Protein AF-A0AAJ0A8Y6-F1 (afdb_monomer)

pLDDT: mean 78.01, std 17.08, range [27.83, 98.0]

Sequence (209 aa):
MTAPHELAETSFCRIKVFITSRPDTAVHFARRPILGSYREFILHEVSKDIIDHDIGVFLDYELSNIRENWNAEHDATLDADWPGAERLQTLIQKATPLFIFAATACRFVQDSLLGSPETQLMRIIEHQSVNGGTTINDKLEETYLPVLEGLLIKRSKSEQAVILARFGEIVGTTILLERPLSAEALVLVFLSQGWFEPWVTKRSKSIYI

Radius of gyration: 24.21 Å; Cα contacts (8 Å, |Δi|>4): 114; chains: 1; bounding box: 93×44×55 Å

Structure (mmCIF, N/CA/C/O backbone):
data_AF-A0AAJ0A8Y6-F1
#
_entry.id   AF-A0AAJ0A8Y6-F1
#
loop_
_atom_site.group_PDB
_atom_site.id
_atom_site.type_symbol
_atom_site.label_atom_id
_atom_site.label_alt_id
_atom_site.label_comp_id
_atom_site.label_asym_id
_atom_site.label_entity_id
_atom_site.label_seq_id
_atom_site.pdbx_PDB_ins_code
_atom_site.Cartn_x
_atom_site.Cartn_y
_atom_site.Cartn_z
_atom_site.occupancy
_atom_site.B_iso_or_equiv
_atom_site.auth_seq_id
_atom_site.auth_comp_id
_atom_site.auth_asym_id
_atom_site.auth_atom_id
_atom_site.pdbx_PDB_model_num
ATOM 1 N N . MET A 1 1 ? -72.538 20.334 20.128 1.00 36.78 1 MET A N 1
ATOM 2 C CA . MET A 1 1 ? -72.250 19.353 19.064 1.00 36.78 1 MET A CA 1
ATOM 3 C C . MET A 1 1 ? -70.772 19.493 18.741 1.00 36.78 1 MET A C 1
ATOM 5 O O . MET A 1 1 ? -70.392 20.394 18.010 1.00 36.78 1 MET A O 1
ATOM 9 N N . THR A 1 2 ? -69.938 18.737 19.448 1.00 36.66 2 THR A N 1
ATOM 10 C CA . THR A 1 2 ? -68.472 18.855 19.464 1.00 36.66 2 THR A CA 1
ATOM 11 C C . THR A 1 2 ? -67.903 17.708 18.638 1.00 36.66 2 THR A C 1
ATOM 13 O O . THR A 1 2 ? -68.114 16.550 18.987 1.00 36.66 2 THR A O 1
ATOM 16 N N . ALA A 1 3 ? -67.235 18.020 17.529 1.00 36.50 3 ALA A N 1
ATOM 17 C CA . ALA A 1 3 ? -66.450 17.042 16.782 1.00 36.50 3 ALA A CA 1
ATOM 18 C C . ALA A 1 3 ? -65.109 16.818 17.508 1.00 36.50 3 ALA A C 1
ATOM 20 O O . ALA A 1 3 ? -64.505 17.803 17.945 1.00 36.50 3 ALA A O 1
ATOM 21 N N . PRO A 1 4 ? -64.627 15.575 17.666 1.00 45.56 4 PRO A N 1
ATOM 22 C CA . PRO A 1 4 ? -63.291 15.333 18.179 1.00 45.56 4 PRO A CA 1
ATOM 23 C C . PRO A 1 4 ? -62.269 15.539 17.056 1.00 45.56 4 PRO A C 1
ATOM 25 O O . PRO A 1 4 ? -62.391 14.968 15.975 1.00 45.56 4 PRO A O 1
ATOM 28 N N . HIS A 1 5 ? -61.259 16.365 17.319 1.00 40.75 5 HIS A N 1
ATOM 29 C CA . HIS A 1 5 ? -60.039 16.397 16.524 1.00 40.75 5 HIS A CA 1
ATOM 30 C C . HIS A 1 5 ? -59.242 15.119 16.819 1.00 40.75 5 HIS A C 1
ATOM 32 O O . HIS A 1 5 ? -58.712 14.959 17.918 1.00 40.75 5 HIS A O 1
ATOM 38 N N . GLU A 1 6 ? -59.176 14.211 15.848 1.00 44.34 6 GLU A N 1
ATOM 39 C CA . GLU A 1 6 ? -58.185 13.134 15.811 1.00 44.34 6 GLU A CA 1
ATOM 40 C C . GLU A 1 6 ? -56.787 13.762 15.740 1.00 44.34 6 GLU A C 1
ATOM 42 O O . GLU A 1 6 ? -56.430 14.438 14.772 1.00 44.34 6 GLU A O 1
ATOM 47 N N . LEU A 1 7 ? -55.999 13.573 16.798 1.00 44.03 7 LEU A N 1
ATOM 48 C CA . LEU A 1 7 ? -54.570 13.849 16.780 1.00 44.03 7 LEU A CA 1
ATOM 49 C C . LEU A 1 7 ? -53.917 12.768 15.918 1.00 44.03 7 LEU A C 1
ATOM 51 O O . LEU A 1 7 ? -53.874 11.606 16.311 1.00 44.03 7 LEU A O 1
ATOM 55 N N . ALA A 1 8 ? -53.445 13.158 14.735 1.00 49.44 8 ALA A N 1
ATOM 56 C CA . ALA A 1 8 ? -52.670 12.293 13.861 1.00 49.44 8 ALA A CA 1
ATOM 57 C C . ALA A 1 8 ? -51.459 11.734 14.626 1.00 49.44 8 ALA A C 1
ATOM 59 O O . ALA A 1 8 ? -50.608 12.494 15.096 1.00 49.44 8 ALA A O 1
ATOM 60 N N . GLU A 1 9 ? -51.395 10.409 14.754 1.00 51.12 9 GLU A N 1
ATOM 61 C CA . GLU A 1 9 ? -50.224 9.705 15.264 1.00 51.12 9 GLU A CA 1
ATOM 62 C C . GLU A 1 9 ? -49.023 10.033 14.374 1.00 51.12 9 GLU A C 1
ATOM 64 O O . GLU A 1 9 ? -48.953 9.663 13.200 1.00 51.12 9 GLU A O 1
ATOM 69 N N . THR A 1 10 ? -48.063 10.767 14.927 1.00 54.53 10 THR A N 1
ATOM 70 C CA . THR A 1 10 ? -46.804 11.044 14.252 1.00 54.53 10 THR A CA 1
ATOM 71 C C . THR A 1 10 ? -45.958 9.775 14.256 1.00 54.53 10 THR A C 1
ATOM 73 O O . THR A 1 10 ? -45.462 9.312 15.281 1.00 54.53 10 THR A O 1
ATOM 76 N N . SER A 1 11 ? -45.788 9.182 13.077 1.00 62.34 11 SER A N 1
ATOM 77 C CA . SER A 1 11 ? -44.891 8.051 12.854 1.00 62.34 11 SER A CA 1
ATOM 78 C C . SER A 1 11 ? -43.451 8.434 13.219 1.00 62.34 11 SER A C 1
ATOM 80 O O . SER A 1 11 ? -42.818 9.239 12.533 1.00 62.34 11 SER A O 1
ATOM 82 N N . PHE A 1 12 ? -42.926 7.865 14.306 1.00 65.88 12 PHE A N 1
ATOM 83 C CA . PHE A 1 12 ? -41.552 8.088 14.759 1.00 65.88 12 PHE A CA 1
ATOM 84 C C . PHE A 1 12 ? -40.534 7.517 13.754 1.00 65.88 12 PHE A C 1
ATOM 86 O O . PHE A 1 12 ? -40.526 6.318 13.465 1.00 65.88 12 PHE A O 1
ATOM 93 N N . CYS A 1 13 ? -39.638 8.368 13.247 1.00 75.88 13 CYS A N 1
ATOM 94 C CA . CYS A 1 13 ? -38.513 7.959 12.405 1.00 75.88 13 CYS A CA 1
ATOM 95 C C . CYS A 1 13 ? -37.483 7.167 13.230 1.00 75.88 13 CYS A C 1
ATOM 97 O O . CYS A 1 13 ? -36.983 7.650 14.247 1.00 75.88 13 CYS A O 1
ATOM 99 N N . ARG A 1 14 ? -37.141 5.948 12.792 1.00 78.94 14 ARG A N 1
ATOM 100 C CA . ARG A 1 14 ? -36.079 5.137 13.409 1.00 78.94 14 ARG A CA 1
ATOM 101 C C . ARG A 1 14 ? -34.722 5.526 12.824 1.00 78.94 14 ARG A C 1
ATOM 103 O O . ARG A 1 14 ? -34.331 5.022 11.775 1.00 78.94 14 ARG A O 1
ATOM 110 N N . ILE A 1 15 ? -34.001 6.399 13.520 1.00 79.56 15 ILE A N 1
ATOM 111 C CA . ILE A 1 15 ? -32.646 6.819 13.145 1.00 79.56 15 ILE A CA 1
ATOM 112 C C . ILE A 1 15 ? -31.628 5.802 13.678 1.00 79.56 15 ILE A C 1
ATOM 114 O O . ILE A 1 15 ? -31.665 5.432 14.851 1.00 79.56 15 ILE A O 1
ATOM 118 N N . LYS A 1 16 ? -30.703 5.360 12.819 1.00 82.19 16 LYS A N 1
ATOM 119 C CA . LYS A 1 16 ? -29.505 4.602 13.208 1.00 82.19 16 LYS A CA 1
ATOM 120 C C . LYS A 1 16 ? -28.288 5.502 13.029 1.00 82.19 16 LYS A C 1
ATOM 122 O O . LYS A 1 16 ? -28.144 6.119 11.980 1.00 82.19 16 LYS A O 1
ATOM 127 N N . VAL A 1 17 ? -27.423 5.563 14.037 1.00 79.75 17 VAL A N 1
ATOM 128 C CA . VAL A 1 17 ? -26.205 6.384 14.022 1.00 79.75 17 VAL A CA 1
ATOM 129 C C . VAL A 1 17 ? -24.994 5.459 14.088 1.00 79.75 17 VAL A C 1
ATOM 131 O O . VAL A 1 17 ? -24.938 4.587 14.953 1.00 79.75 17 VAL A O 1
ATOM 134 N N . PHE A 1 18 ? -24.040 5.643 13.174 1.00 83.62 18 PHE A N 1
ATOM 135 C CA . PHE A 1 18 ? -22.744 4.964 13.193 1.00 83.62 18 PHE A CA 1
ATOM 136 C C . PHE A 1 18 ? -21.666 5.967 13.602 1.00 83.62 18 PHE A C 1
ATOM 138 O O . PHE A 1 18 ? -21.569 7.044 13.016 1.00 83.62 18 PHE A O 1
ATOM 145 N N . ILE A 1 19 ? -20.891 5.631 14.632 1.00 78.62 19 ILE A N 1
ATOM 146 C CA . ILE A 1 19 ? -19.857 6.502 15.196 1.00 78.62 19 ILE A CA 1
ATOM 147 C C . ILE A 1 19 ? -18.543 5.727 15.195 1.00 78.62 19 ILE A C 1
ATOM 149 O O . ILE A 1 19 ? -18.452 4.663 15.800 1.00 78.62 19 ILE A O 1
ATOM 153 N N . THR A 1 20 ? -17.519 6.281 14.553 1.00 81.56 20 THR A N 1
ATOM 154 C CA . THR A 1 20 ? -16.153 5.744 14.565 1.00 81.56 20 THR A CA 1
ATOM 155 C C . THR A 1 20 ? -15.246 6.667 15.360 1.00 81.56 20 THR A C 1
ATOM 157 O O . THR A 1 20 ? -15.307 7.885 15.196 1.00 81.56 20 THR A O 1
ATOM 160 N N . SER A 1 21 ? -14.372 6.113 16.193 1.00 75.88 21 SER A N 1
ATOM 161 C CA . SER A 1 21 ? -13.365 6.894 16.919 1.00 75.88 21 SER A CA 1
ATOM 162 C C . SER A 1 21 ? -12.125 6.050 17.204 1.00 75.88 21 SER A C 1
ATOM 164 O O . SER A 1 21 ? -12.181 4.821 17.145 1.00 75.88 21 SER A O 1
ATOM 166 N N . ARG A 1 22 ? -10.991 6.705 17.483 1.00 75.50 22 ARG A N 1
ATOM 167 C CA . ARG A 1 22 ? -9.792 6.007 17.966 1.00 75.50 22 ARG A CA 1
ATOM 168 C C . ARG A 1 22 ? -10.017 5.540 19.408 1.00 75.50 22 ARG A C 1
ATOM 170 O O . ARG A 1 22 ? -10.700 6.256 20.146 1.00 75.50 22 ARG A O 1
ATOM 177 N N . PRO A 1 23 ? -9.446 4.395 19.822 1.00 65.31 23 PRO A N 1
ATOM 178 C CA . PRO A 1 23 ? -9.676 3.831 21.153 1.00 65.31 23 PRO A CA 1
ATOM 179 C C . PRO A 1 23 ? -9.421 4.843 22.279 1.00 65.31 23 PRO A C 1
ATOM 181 O O . PRO A 1 23 ? -10.233 4.949 23.194 1.00 65.31 23 PRO A O 1
ATOM 184 N N . ASP A 1 24 ? -8.402 5.695 22.137 1.00 63.38 24 ASP A N 1
ATOM 185 C CA . ASP A 1 24 ? -8.052 6.730 23.123 1.00 63.38 24 ASP A CA 1
ATOM 186 C C . ASP A 1 24 ? -9.153 7.788 23.337 1.00 63.38 24 ASP A C 1
ATOM 188 O O . ASP A 1 24 ? -9.210 8.450 24.368 1.00 63.38 24 ASP A O 1
ATOM 192 N N . THR A 1 25 ? -10.045 7.969 22.359 1.00 57.88 25 THR A N 1
ATOM 193 C CA . THR A 1 25 ? -11.137 8.960 22.383 1.00 57.88 25 THR A CA 1
ATOM 194 C C . THR A 1 25 ? -12.506 8.307 22.613 1.00 57.88 25 THR A C 1
ATOM 196 O O . THR A 1 25 ? -13.386 8.902 23.238 1.00 57.88 25 THR A O 1
ATOM 199 N N . ALA A 1 26 ? -12.676 7.067 22.142 1.00 54.50 26 ALA A N 1
ATOM 200 C CA . ALA A 1 26 ? -13.915 6.288 22.178 1.00 54.50 26 ALA A CA 1
ATOM 201 C C . ALA A 1 26 ? -14.372 5.936 23.600 1.00 54.50 2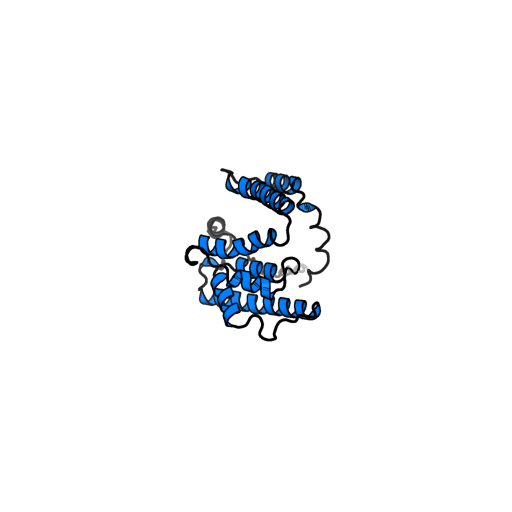6 ALA A C 1
ATOM 203 O O . ALA A 1 26 ? -15.563 6.019 23.921 1.00 54.50 26 ALA A O 1
ATOM 204 N N . VAL A 1 27 ? -13.413 5.595 24.472 1.00 53.25 27 VAL A N 1
ATOM 205 C CA . VAL A 1 27 ? -13.665 5.109 25.841 1.00 53.25 27 VAL A CA 1
ATOM 206 C C . VAL A 1 27 ? -14.447 6.130 26.681 1.00 53.25 27 VAL A C 1
ATOM 208 O O . VAL A 1 27 ? -15.189 5.756 27.593 1.00 53.25 27 VAL A O 1
ATOM 211 N N . HIS A 1 28 ? -14.360 7.421 26.346 1.00 53.62 28 HIS A N 1
ATOM 212 C CA . HIS A 1 28 ? -15.088 8.480 27.045 1.00 53.62 28 HIS A CA 1
ATOM 213 C C . HIS A 1 28 ? -16.530 8.686 26.556 1.00 53.62 28 HIS A C 1
ATOM 215 O O . HIS A 1 28 ? -17.362 9.178 27.324 1.00 53.62 28 HIS A O 1
ATOM 221 N N . PHE A 1 29 ? -16.850 8.321 25.310 1.00 54.56 29 PHE A N 1
ATOM 222 C CA . PHE A 1 29 ? -18.178 8.552 24.730 1.00 54.56 29 PHE A CA 1
ATOM 223 C C . PHE A 1 29 ? -19.128 7.373 24.980 1.00 54.56 29 PHE A C 1
ATOM 225 O O . PHE A 1 29 ? -20.280 7.583 25.359 1.00 54.56 29 PHE A O 1
ATOM 232 N N . ALA A 1 30 ? -18.625 6.138 24.863 1.00 55.41 30 ALA A N 1
ATOM 233 C CA . ALA A 1 30 ? -19.419 4.913 25.014 1.00 55.41 30 ALA A CA 1
ATOM 234 C C . ALA A 1 30 ? -19.911 4.657 26.454 1.00 55.41 30 ALA A C 1
ATOM 236 O O . ALA A 1 30 ? -20.908 3.973 26.659 1.00 55.41 30 ALA A O 1
ATOM 237 N N . ARG A 1 31 ? -19.266 5.247 27.473 1.00 54.41 31 ARG A N 1
ATOM 238 C CA . ARG A 1 31 ? -19.646 5.069 28.891 1.00 54.41 31 ARG A CA 1
ATOM 239 C C . ARG A 1 31 ? -20.762 5.999 29.370 1.00 54.41 31 ARG A C 1
ATOM 241 O O . ARG A 1 31 ? -21.116 5.954 30.548 1.00 54.41 31 ARG A O 1
ATOM 248 N N . ARG A 1 32 ? -21.316 6.864 28.511 1.00 57.72 32 ARG A N 1
ATOM 249 C CA . ARG A 1 32 ? -22.431 7.730 28.916 1.00 57.72 32 ARG A CA 1
ATOM 250 C C 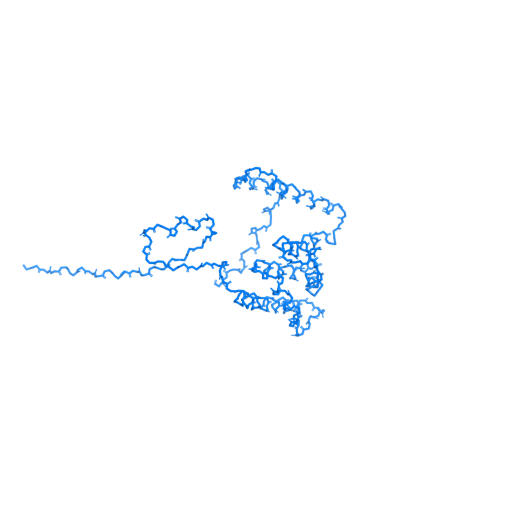. ARG A 1 32 ? -23.757 6.970 28.784 1.00 57.72 32 ARG A C 1
ATOM 252 O O . ARG A 1 32 ? -24.114 6.602 27.668 1.00 57.72 32 ARG A O 1
ATOM 259 N N . PRO A 1 33 ? -24.562 6.839 29.855 1.00 55.84 33 PRO A N 1
ATOM 260 C CA . PRO A 1 33 ? -25.879 6.182 29.815 1.00 55.84 33 PRO A CA 1
ATOM 261 C C . PRO A 1 33 ? -26.934 6.910 28.950 1.00 55.84 33 PRO A C 1
ATOM 263 O O . PRO A 1 33 ? -28.100 6.535 28.944 1.00 55.84 33 PRO A O 1
ATOM 266 N N . ILE A 1 34 ? -26.541 7.957 28.217 1.00 57.75 34 ILE A N 1
ATOM 267 C CA . ILE A 1 34 ? -27.418 8.855 27.457 1.00 57.75 34 ILE A CA 1
ATOM 268 C C . ILE A 1 34 ? -27.804 8.259 26.088 1.00 57.75 34 ILE A C 1
ATOM 270 O O . ILE A 1 34 ? -28.826 8.639 25.528 1.00 57.75 34 ILE A O 1
ATOM 274 N N . LEU A 1 35 ? -27.029 7.312 25.543 1.00 57.75 35 LEU A N 1
ATOM 275 C CA . LEU A 1 35 ? -27.210 6.811 24.168 1.00 57.75 35 LEU A C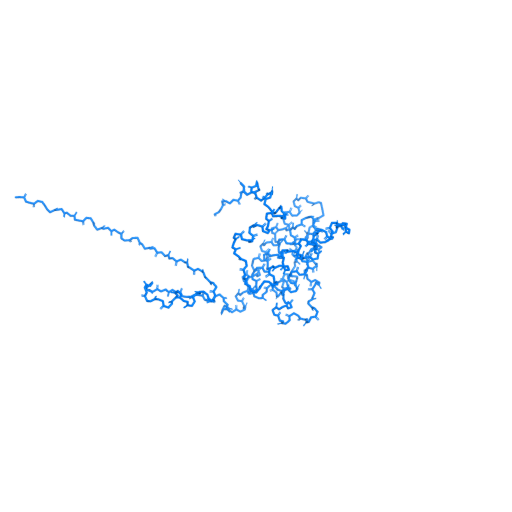A 1
ATOM 276 C C . LEU A 1 35 ? -28.141 5.591 24.024 1.00 57.75 35 LEU A C 1
ATOM 278 O O . LEU A 1 35 ? -28.347 5.113 22.911 1.00 57.75 35 LEU A O 1
ATOM 282 N N . GLY A 1 36 ? -28.743 5.094 25.108 1.00 67.56 36 GLY A N 1
ATOM 283 C CA . GLY A 1 36 ? -29.582 3.892 25.049 1.00 67.56 36 GLY A CA 1
ATOM 284 C C . GLY A 1 36 ? -28.789 2.644 24.629 1.00 67.56 36 GLY A C 1
ATOM 285 O O . GLY A 1 36 ? -27.618 2.498 24.978 1.00 67.56 36 GLY A O 1
ATOM 286 N N . SER A 1 37 ? -29.425 1.718 23.901 1.00 70.62 37 SER A N 1
ATOM 287 C CA . SER A 1 37 ? -28.771 0.497 23.408 1.00 70.62 37 SER A CA 1
ATOM 288 C C . SER A 1 37 ? -27.821 0.808 22.248 1.00 70.62 37 SER A C 1
ATOM 290 O O . SER A 1 37 ? -28.280 1.154 21.157 1.00 70.62 37 SER A O 1
ATOM 292 N N . TYR A 1 38 ? -26.518 0.623 22.450 1.00 75.38 38 TYR A N 1
ATOM 293 C CA . TYR A 1 38 ? -25.510 0.707 21.393 1.00 75.38 38 TYR A CA 1
ATOM 294 C C . TYR A 1 38 ? -24.881 -0.666 21.134 1.00 75.38 38 TYR A C 1
ATOM 296 O O . TYR A 1 38 ? -24.863 -1.533 22.007 1.00 75.38 38 TYR A O 1
ATOM 304 N N . ARG A 1 39 ? -24.396 -0.879 19.907 1.00 77.19 39 ARG A N 1
ATOM 305 C CA . ARG A 1 39 ? -23.546 -2.024 19.564 1.00 77.19 39 ARG A CA 1
ATOM 306 C C . ARG A 1 39 ? -22.130 -1.509 19.390 1.00 77.19 39 ARG A C 1
ATOM 308 O O . ARG A 1 39 ? -21.914 -0.596 18.598 1.00 77.19 39 ARG A O 1
ATOM 315 N N . GLU A 1 40 ? -21.203 -2.082 20.138 1.00 78.06 40 GLU A N 1
ATOM 316 C CA . GLU A 1 40 ? -19.782 -1.790 20.009 1.00 78.06 40 GLU A CA 1
ATOM 317 C C . GLU A 1 40 ? -19.135 -2.773 19.035 1.00 78.06 40 GLU A C 1
ATOM 319 O O . GLU A 1 40 ? -19.490 -3.952 19.000 1.00 78.06 40 GLU A O 1
ATOM 324 N N . PHE A 1 41 ? -18.202 -2.272 18.232 1.00 80.81 41 PHE A N 1
ATOM 325 C CA . PHE A 1 41 ? -17.362 -3.084 17.366 1.00 80.81 41 PHE A CA 1
ATOM 326 C C . PHE A 1 41 ? -15.938 -2.541 17.444 1.00 80.81 41 PHE A C 1
ATOM 328 O O . PHE A 1 41 ? -15.670 -1.412 17.023 1.00 80.81 41 PHE A O 1
ATOM 335 N N . ILE A 1 42 ? -15.037 -3.329 18.023 1.00 78.50 42 ILE A N 1
ATOM 336 C CA . ILE A 1 42 ? -13.658 -2.925 18.276 1.00 78.50 42 ILE A CA 1
ATOM 337 C C . ILE A 1 42 ? -12.794 -3.422 17.117 1.00 78.50 42 ILE A C 1
ATOM 339 O O . ILE A 1 42 ? -12.474 -4.604 17.028 1.00 78.50 42 ILE A O 1
ATOM 343 N N . LEU A 1 43 ? -12.404 -2.511 16.216 1.00 76.62 43 LEU A N 1
ATOM 344 C CA . LEU A 1 43 ? -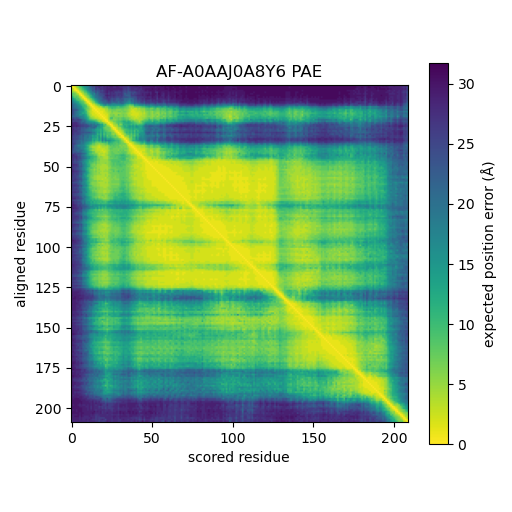11.671 -2.874 14.993 1.00 76.62 43 LEU A CA 1
ATOM 345 C C . LEU A 1 43 ? -10.353 -3.623 15.255 1.00 76.62 43 LEU A C 1
ATOM 347 O O . LEU A 1 43 ? -9.959 -4.447 14.441 1.00 76.62 43 LEU A O 1
ATOM 351 N N . HIS A 1 44 ? -9.663 -3.337 16.363 1.00 72.06 44 HIS A N 1
ATOM 352 C CA . HIS A 1 44 ? -8.371 -3.961 16.675 1.00 72.06 44 HIS A CA 1
ATOM 353 C C . HIS A 1 44 ? -8.489 -5.328 17.371 1.00 72.06 44 HIS A C 1
ATOM 355 O O . HIS A 1 44 ? -7.469 -5.965 17.612 1.00 72.06 44 HIS A O 1
ATOM 361 N N . GLU A 1 45 ? -9.706 -5.781 17.684 1.00 80.00 45 GLU A N 1
ATOM 362 C CA . GLU A 1 45 ? -9.976 -7.112 18.252 1.00 80.00 45 GLU A CA 1
ATOM 363 C C . GLU A 1 45 ? -10.471 -8.113 17.196 1.00 80.00 45 GLU A C 1
ATOM 365 O O . GLU A 1 45 ? -10.738 -9.275 17.503 1.00 80.00 45 GLU A O 1
ATOM 370 N N . VAL A 1 46 ? -10.595 -7.679 15.939 1.00 85.44 46 VAL A N 1
ATOM 371 C CA . VAL A 1 46 ? -10.973 -8.552 14.826 1.00 85.44 46 VAL A CA 1
ATOM 372 C C . VAL A 1 46 ? -9.888 -9.611 14.617 1.00 85.44 46 VAL A C 1
ATOM 374 O O . VAL A 1 46 ? -8.693 -9.313 14.637 1.00 85.44 46 VAL A O 1
ATOM 377 N N . SER A 1 47 ? -10.301 -10.865 14.416 1.00 90.31 47 SER A N 1
ATOM 378 C CA . SER A 1 47 ? -9.369 -11.971 14.193 1.00 90.31 47 SER A CA 1
ATOM 379 C C . SER A 1 47 ? -8.525 -11.737 12.945 1.00 90.31 47 SER A C 1
ATOM 381 O O . SER A 1 47 ? -9.057 -11.317 11.914 1.00 90.31 47 SER A O 1
ATOM 383 N N . LYS A 1 48 ? -7.244 -12.114 13.011 1.00 89.94 48 LYS A N 1
ATOM 384 C CA . LYS A 1 48 ? -6.307 -12.020 11.887 1.00 89.94 48 LYS A CA 1
ATOM 385 C C . LYS A 1 48 ? -6.877 -12.614 10.595 1.00 89.94 48 LYS A C 1
ATOM 387 O O . LYS A 1 48 ? -6.758 -11.976 9.565 1.00 89.94 48 LYS A O 1
ATOM 392 N N . ASP A 1 49 ? -7.555 -13.760 10.652 1.00 92.81 49 ASP A N 1
ATOM 393 C CA . ASP A 1 49 ? -8.090 -14.432 9.456 1.00 92.81 49 ASP A CA 1
ATOM 394 C C . ASP A 1 49 ? -9.119 -13.586 8.688 1.00 92.81 49 ASP A C 1
ATOM 396 O O . ASP A 1 49 ? -9.141 -13.597 7.460 1.00 92.81 49 ASP A O 1
ATOM 400 N N . ILE A 1 50 ? -9.943 -12.815 9.406 1.00 92.62 50 ILE A N 1
ATOM 401 C CA . ILE A 1 50 ? -10.900 -11.880 8.796 1.00 92.62 50 ILE A CA 1
ATOM 402 C C . ILE A 1 50 ? -10.143 -10.713 8.157 1.00 92.62 50 ILE A C 1
ATOM 404 O O . ILE A 1 50 ? -10.443 -10.331 7.033 1.00 92.62 50 ILE A O 1
ATOM 408 N N . ILE A 1 51 ? -9.130 -10.179 8.846 1.00 91.56 51 ILE A N 1
ATOM 409 C CA . ILE A 1 51 ? -8.316 -9.071 8.331 1.00 91.56 51 ILE A CA 1
ATOM 410 C C . ILE A 1 51 ? -7.550 -9.499 7.071 1.00 91.56 51 ILE A C 1
ATOM 412 O O . ILE A 1 51 ? -7.581 -8.781 6.075 1.00 91.56 51 ILE A O 1
ATOM 416 N N . ASP A 1 52 ? -6.899 -10.665 7.099 1.00 93.81 52 ASP A N 1
ATOM 417 C CA . ASP A 1 52 ? -6.196 -11.254 5.955 1.00 93.81 52 ASP A CA 1
ATOM 418 C C . ASP A 1 52 ? -7.155 -11.423 4.764 1.00 93.81 52 ASP A C 1
ATOM 420 O O . ASP A 1 52 ? -6.803 -11.071 3.638 1.00 93.81 52 ASP A O 1
ATOM 424 N N . HIS A 1 53 ? -8.371 -11.927 5.010 1.00 95.56 53 HIS A N 1
ATOM 425 C CA . HIS A 1 53 ? -9.386 -12.100 3.972 1.00 95.56 53 HIS A CA 1
ATOM 426 C C . HIS A 1 53 ? -9.828 -10.763 3.365 1.00 95.56 53 HIS A C 1
ATOM 428 O O . HIS A 1 53 ? -9.776 -10.608 2.146 1.00 95.56 53 HIS A O 1
ATOM 434 N N . ASP A 1 54 ? -10.211 -9.790 4.194 1.00 95.31 54 ASP A N 1
ATOM 435 C CA . ASP A 1 54 ? -10.704 -8.487 3.735 1.00 95.31 54 ASP A CA 1
ATOM 436 C C . ASP A 1 54 ? -9.621 -7.713 2.966 1.00 95.31 54 ASP A C 1
ATOM 438 O O . ASP A 1 54 ? -9.892 -7.111 1.925 1.00 95.31 54 ASP A O 1
ATOM 442 N N . ILE A 1 55 ? -8.372 -7.762 3.443 1.00 95.19 55 ILE A N 1
ATOM 443 C CA . ILE A 1 55 ? -7.214 -7.207 2.734 1.00 95.19 55 ILE A CA 1
ATOM 444 C C . ILE A 1 55 ? -6.995 -7.938 1.408 1.00 95.19 55 ILE A C 1
ATOM 446 O O . ILE A 1 55 ? -6.732 -7.288 0.399 1.00 95.19 55 ILE A O 1
ATOM 450 N N . GLY A 1 56 ? -7.097 -9.268 1.395 1.00 96.94 56 GLY A N 1
ATOM 451 C CA . GLY A 1 56 ? -6.925 -10.072 0.188 1.00 96.94 56 GLY A CA 1
ATOM 452 C C . GLY A 1 56 ? -7.942 -9.727 -0.892 1.00 96.94 56 GLY A C 1
ATOM 453 O O . GLY A 1 56 ? -7.550 -9.472 -2.026 1.00 96.94 56 GLY A O 1
ATOM 454 N N . VAL A 1 57 ? -9.224 -9.627 -0.527 1.00 97.94 57 VAL A N 1
ATOM 455 C CA . VAL A 1 57 ? -10.300 -9.209 -1.441 1.00 97.94 57 VAL A CA 1
ATOM 456 C C . VAL A 1 57 ? -10.037 -7.808 -1.994 1.00 97.94 57 VAL A C 1
ATOM 458 O O . VAL A 1 57 ? -10.184 -7.575 -3.192 1.00 97.94 57 VAL A O 1
ATOM 461 N N . PHE A 1 58 ? -9.619 -6.872 -1.139 1.00 97.62 58 PHE A N 1
ATOM 462 C CA . PHE A 1 58 ? -9.298 -5.512 -1.564 1.00 97.62 58 PHE A CA 1
ATOM 463 C C . PHE A 1 58 ? -8.108 -5.457 -2.530 1.00 97.62 58 PHE A C 1
ATOM 465 O O . PHE A 1 58 ? -8.191 -4.803 -3.568 1.00 97.62 58 PHE A O 1
ATOM 472 N N . LEU A 1 59 ? -7.006 -6.137 -2.203 1.00 97.38 59 LEU A N 1
ATOM 473 C CA . LEU A 1 59 ? -5.804 -6.159 -3.036 1.00 97.38 59 LEU A CA 1
ATOM 474 C C . LEU A 1 59 ? -6.068 -6.814 -4.391 1.00 97.38 59 LEU A C 1
ATOM 476 O O . LEU A 1 59 ? -5.637 -6.277 -5.405 1.00 97.38 59 LEU A O 1
ATOM 480 N N . ASP A 1 60 ? -6.784 -7.938 -4.413 1.00 97.62 60 ASP A N 1
ATOM 481 C CA . ASP A 1 60 ? -7.137 -8.646 -5.646 1.00 97.62 60 ASP A CA 1
ATOM 482 C C . ASP A 1 60 ? -7.941 -7.748 -6.599 1.00 97.62 60 ASP A C 1
ATOM 484 O O . ASP A 1 60 ? -7.607 -7.611 -7.779 1.00 97.62 60 ASP A O 1
ATOM 488 N N . TYR A 1 61 ? -8.938 -7.043 -6.057 1.00 98.00 61 TYR A N 1
ATOM 489 C CA . TYR A 1 61 ? -9.749 -6.093 -6.811 1.00 98.00 61 TYR A CA 1
ATOM 490 C C . TYR A 1 61 ? -8.931 -4.905 -7.345 1.00 98.00 61 TYR A C 1
ATOM 492 O O . TYR A 1 61 ? -8.964 -4.606 -8.540 1.00 98.00 61 TYR A O 1
ATOM 500 N N . GLU A 1 62 ? -8.174 -4.222 -6.484 1.00 97.94 62 GLU A N 1
ATOM 501 C CA . GLU A 1 62 ? -7.407 -3.036 -6.884 1.00 97.94 62 GLU A CA 1
ATOM 502 C C . GLU A 1 62 ? -6.289 -3.375 -7.877 1.00 97.94 62 GLU A C 1
ATOM 504 O O . GLU A 1 62 ? -6.092 -2.653 -8.854 1.00 97.94 62 GLU A O 1
ATOM 509 N N . LEU A 1 63 ? -5.573 -4.485 -7.676 1.00 97.62 63 LEU A N 1
ATOM 510 C CA . LEU A 1 63 ? -4.517 -4.917 -8.594 1.00 97.62 63 LEU A CA 1
ATOM 511 C C . LEU A 1 63 ? -5.108 -5.345 -9.943 1.00 97.62 63 LEU A C 1
ATOM 513 O O . LEU A 1 63 ? -4.564 -4.976 -10.984 1.00 97.62 63 LEU A O 1
ATOM 517 N N . SER A 1 64 ? -6.268 -6.005 -9.959 1.00 97.31 64 SER A N 1
ATOM 518 C CA . SER A 1 64 ? -6.982 -6.294 -11.210 1.00 97.31 64 SER A CA 1
ATOM 519 C C . SER A 1 64 ? -7.305 -5.014 -11.989 1.00 97.31 64 SER A C 1
ATOM 521 O O . SER A 1 64 ? -6.999 -4.926 -13.180 1.00 97.31 64 SER A O 1
ATOM 523 N N . ASN A 1 65 ? -7.807 -3.979 -11.309 1.00 97.69 65 ASN A N 1
ATOM 524 C CA . ASN A 1 65 ? -8.072 -2.679 -11.932 1.00 97.69 65 ASN A CA 1
ATOM 525 C C . ASN A 1 65 ? -6.793 -2.006 -12.447 1.00 97.69 65 ASN A C 1
ATOM 527 O O . ASN A 1 65 ? -6.781 -1.446 -13.544 1.00 97.69 65 ASN A O 1
ATOM 531 N N . ILE A 1 66 ? -5.703 -2.036 -11.673 1.00 97.12 66 ILE A N 1
ATOM 532 C CA . ILE A 1 66 ? -4.412 -1.473 -12.097 1.00 97.12 66 ILE A CA 1
ATOM 533 C C . ILE A 1 66 ? -3.925 -2.163 -13.372 1.00 97.12 66 ILE A C 1
ATOM 535 O O . ILE A 1 66 ? -3.498 -1.488 -14.309 1.00 97.12 66 ILE A O 1
ATOM 539 N N . ARG A 1 67 ? -4.033 -3.492 -13.429 1.00 97.12 67 ARG A N 1
ATOM 540 C CA . ARG A 1 67 ? -3.647 -4.286 -14.593 1.00 97.12 67 ARG A CA 1
ATOM 541 C C . ARG A 1 67 ? -4.455 -3.921 -15.831 1.00 97.12 67 ARG A C 1
ATOM 543 O O . ARG A 1 67 ? -3.880 -3.704 -16.893 1.00 97.12 67 ARG A O 1
ATOM 550 N N . GLU A 1 68 ? -5.776 -3.864 -15.698 1.00 96.44 68 GLU A N 1
ATOM 551 C CA . GLU A 1 68 ? -6.676 -3.535 -16.805 1.00 96.44 68 GLU A CA 1
ATOM 552 C C . GLU A 1 68 ? -6.403 -2.136 -17.357 1.00 96.44 68 GLU A C 1
ATOM 554 O O . GLU A 1 68 ? -6.243 -1.976 -18.567 1.00 96.44 68 GLU A O 1
ATOM 559 N N . ASN A 1 69 ? -6.256 -1.144 -16.475 1.00 95.62 69 ASN A N 1
ATOM 560 C CA . ASN A 1 69 ? -5.923 0.224 -16.869 1.00 95.62 69 ASN A CA 1
ATOM 561 C C . ASN A 1 69 ? -4.556 0.299 -17.564 1.00 95.62 69 ASN A C 1
ATOM 563 O O . ASN A 1 69 ? -4.425 0.931 -18.609 1.00 95.62 69 ASN A O 1
ATOM 567 N N . TRP A 1 70 ? -3.540 -0.381 -17.022 1.00 95.06 70 TRP A N 1
ATOM 568 C CA . TRP A 1 70 ? -2.208 -0.413 -17.623 1.00 95.06 70 TRP A CA 1
ATOM 569 C C . TRP A 1 70 ? -2.229 -1.030 -19.026 1.00 95.06 70 TRP A C 1
ATOM 571 O O . TRP A 1 70 ? -1.705 -0.429 -19.963 1.00 95.06 70 TRP A O 1
ATOM 581 N N . ASN A 1 71 ? -2.881 -2.187 -19.180 1.00 95.75 71 ASN A N 1
ATOM 582 C CA . ASN A 1 71 ? -2.981 -2.911 -20.450 1.00 95.75 71 ASN A CA 1
ATOM 583 C C . ASN A 1 71 ? -3.808 -2.161 -21.506 1.00 95.75 71 ASN A C 1
ATOM 585 O O . ASN A 1 71 ? -3.618 -2.393 -22.696 1.00 95.75 71 ASN A O 1
ATOM 589 N N . ALA A 1 72 ? -4.722 -1.278 -21.093 1.00 94.25 72 ALA A N 1
ATOM 590 C CA . ALA A 1 72 ? -5.481 -0.428 -22.007 1.00 94.25 72 ALA A CA 1
ATOM 591 C C . ALA A 1 72 ? -4.656 0.750 -22.558 1.00 94.25 72 ALA A C 1
ATOM 593 O O . ALA A 1 72 ? -4.935 1.235 -23.653 1.00 94.25 72 ALA A O 1
ATOM 594 N N . GLU A 1 73 ? -3.660 1.222 -21.804 1.00 92.19 73 GLU A N 1
ATOM 595 C CA . GLU A 1 73 ? -2.886 2.428 -22.125 1.00 92.19 73 GLU A CA 1
ATOM 596 C C . GLU A 1 73 ? -1.481 2.139 -22.685 1.00 92.19 73 GLU A C 1
ATOM 598 O O . GLU A 1 73 ? -0.865 3.037 -23.262 1.00 92.19 73 GLU A O 1
ATOM 603 N N . HIS A 1 74 ? -0.961 0.916 -22.526 1.00 90.19 74 HIS A N 1
ATOM 604 C CA . HIS A 1 74 ? 0.428 0.573 -22.847 1.00 90.19 74 HIS A CA 1
ATOM 605 C C . HIS A 1 74 ? 0.545 -0.698 -23.697 1.00 90.19 74 HIS A C 1
ATOM 607 O O . HIS A 1 74 ? -0.117 -1.698 -23.435 1.00 90.19 74 HIS A O 1
ATOM 613 N N . ASP A 1 75 ? 1.487 -0.695 -24.648 1.00 86.19 75 ASP A N 1
ATOM 614 C CA . ASP A 1 75 ? 1.794 -1.863 -25.493 1.00 86.19 75 ASP A CA 1
ATOM 615 C C . ASP A 1 75 ? 2.427 -3.025 -24.703 1.00 86.19 75 ASP A C 1
ATOM 617 O O . ASP A 1 75 ? 2.294 -4.193 -25.066 1.00 86.19 75 ASP A O 1
ATOM 621 N N . ALA A 1 76 ? 3.143 -2.711 -23.618 1.00 87.50 76 ALA A N 1
ATOM 622 C CA . ALA A 1 76 ? 3.770 -3.697 -22.743 1.00 87.50 76 ALA A CA 1
ATOM 623 C C . ALA A 1 76 ? 2.770 -4.174 -21.680 1.00 87.50 76 ALA A C 1
ATOM 625 O O . ALA A 1 76 ? 2.726 -3.636 -20.572 1.00 87.50 76 ALA A O 1
ATOM 626 N N . THR A 1 77 ? 1.961 -5.171 -22.033 1.00 92.31 77 THR A N 1
ATOM 627 C CA . THR A 1 77 ? 0.890 -5.687 -21.174 1.00 92.31 77 THR A CA 1
ATOM 628 C C . THR A 1 77 ? 1.404 -6.574 -20.041 1.00 92.31 77 THR A C 1
ATOM 630 O O . THR A 1 77 ? 2.352 -7.337 -20.207 1.00 92.31 77 THR A O 1
ATOM 633 N N . LEU A 1 78 ? 0.719 -6.514 -18.905 1.00 94.94 78 LEU A N 1
ATOM 634 C CA . LEU A 1 78 ? 0.843 -7.427 -17.775 1.00 94.94 78 LEU A CA 1
ATOM 635 C C . LEU A 1 78 ? 0.045 -8.713 -18.028 1.00 94.94 78 LEU A C 1
ATOM 637 O O . LEU A 1 78 ? -1.022 -8.673 -18.652 1.00 94.94 78 LEU A O 1
ATOM 641 N N . ASP A 1 79 ? 0.544 -9.828 -17.495 1.00 95.19 79 ASP A N 1
ATOM 642 C CA . ASP A 1 79 ? -0.047 -11.156 -17.668 1.00 95.19 79 ASP A CA 1
ATOM 643 C C . ASP A 1 79 ? -1.458 -11.285 -17.079 1.00 95.19 79 ASP A C 1
ATOM 645 O O . ASP A 1 79 ? -1.848 -10.614 -16.120 1.00 95.19 79 ASP A O 1
ATOM 649 N N . ALA A 1 80 ? -2.233 -12.221 -17.629 1.00 93.56 80 ALA A N 1
ATOM 650 C CA . ALA A 1 80 ? -3.591 -12.505 -17.171 1.00 93.56 80 ALA A CA 1
ATOM 651 C C . ALA A 1 80 ? -3.655 -13.081 -15.742 1.00 93.56 80 ALA A C 1
ATOM 653 O O . ALA A 1 80 ? -4.717 -13.029 -15.122 1.00 93.56 80 ALA A O 1
ATOM 654 N N . ASP A 1 81 ? -2.550 -13.612 -15.214 1.00 94.44 81 ASP A N 1
ATOM 655 C CA . ASP A 1 81 ? -2.469 -14.052 -13.819 1.00 94.44 81 ASP A CA 1
ATOM 656 C C . ASP A 1 81 ? -1.938 -12.972 -12.872 1.00 94.44 81 ASP A C 1
ATOM 658 O O . ASP A 1 81 ? -1.974 -13.182 -11.664 1.00 94.44 81 ASP A O 1
ATOM 662 N N . TRP A 1 82 ? -1.472 -11.829 -13.393 1.00 96.50 82 TRP A N 1
ATOM 663 C CA . TRP A 1 82 ? -0.801 -10.805 -12.601 1.00 96.50 82 TRP A CA 1
ATOM 664 C C . TRP A 1 82 ? -1.707 -10.291 -11.470 1.00 96.50 82 TRP A C 1
ATOM 666 O O . TRP A 1 82 ? -2.860 -9.949 -11.747 1.00 96.50 82 TRP A O 1
ATOM 676 N N . PRO A 1 83 ? -1.210 -10.186 -10.220 1.00 95.19 83 PRO A N 1
ATOM 677 C CA . PRO A 1 83 ? 0.174 -10.401 -9.769 1.00 95.19 83 PRO A CA 1
ATOM 678 C C . PRO A 1 83 ? 0.521 -11.866 -9.438 1.00 95.19 83 PRO A C 1
ATOM 680 O O . PRO A 1 83 ? 1.648 -12.167 -9.072 1.00 95.19 83 PRO A O 1
ATOM 683 N N . GLY A 1 84 ? -0.405 -12.806 -9.523 1.00 96.19 84 GLY A N 1
ATOM 684 C CA . GLY A 1 84 ? -0.199 -14.194 -9.127 1.00 96.19 84 GLY A CA 1
ATOM 685 C C . GLY A 1 84 ? -0.374 -14.408 -7.622 1.00 96.19 84 GLY A C 1
ATOM 686 O O . GLY A 1 84 ? -0.117 -13.529 -6.793 1.00 96.19 84 GLY A O 1
ATOM 687 N N . ALA A 1 85 ? -0.820 -15.612 -7.262 1.00 95.81 85 ALA A N 1
ATOM 688 C CA . ALA A 1 85 ? -1.276 -15.931 -5.908 1.00 95.81 85 ALA A CA 1
ATOM 689 C C . ALA A 1 85 ? -0.190 -15.761 -4.830 1.00 95.81 85 ALA A C 1
ATOM 691 O O . ALA A 1 85 ? -0.477 -15.291 -3.733 1.00 95.81 85 ALA A O 1
ATOM 692 N N . GLU A 1 86 ? 1.065 -16.102 -5.132 1.00 95.19 86 GLU A N 1
ATOM 693 C CA . GLU A 1 86 ? 2.177 -15.997 -4.176 1.00 95.19 86 GLU A CA 1
ATOM 694 C C . GLU A 1 86 ? 2.518 -14.537 -3.835 1.00 95.19 86 GLU A C 1
ATOM 696 O O . GLU A 1 86 ? 2.691 -14.173 -2.666 1.00 95.19 86 GLU A O 1
ATOM 701 N N . ARG A 1 87 ? 2.563 -13.674 -4.856 1.00 94.56 87 ARG A N 1
ATOM 702 C CA . ARG A 1 87 ? 2.836 -12.241 -4.689 1.00 94.56 87 ARG A CA 1
ATOM 703 C C . ARG A 1 87 ? 1.676 -11.547 -3.981 1.00 94.56 87 ARG A C 1
ATOM 705 O O . ARG A 1 87 ? 1.915 -10.758 -3.067 1.00 94.56 87 ARG A O 1
ATOM 712 N N . LEU A 1 88 ? 0.435 -11.908 -4.317 1.00 95.69 88 LEU A N 1
ATOM 713 C CA . LEU A 1 88 ? -0.754 -11.455 -3.591 1.00 95.69 88 LEU A CA 1
ATOM 714 C C . LEU A 1 88 ? -0.692 -11.861 -2.111 1.00 95.69 88 LEU A C 1
ATOM 716 O O . LEU A 1 88 ? -0.869 -11.017 -1.236 1.00 95.69 88 LEU A O 1
ATOM 720 N N . GLN A 1 89 ? -0.356 -13.119 -1.815 1.00 94.69 89 GLN A N 1
ATOM 721 C CA . GLN A 1 89 ? -0.233 -13.593 -0.436 1.00 94.69 89 GLN A CA 1
ATOM 722 C C . GLN A 1 89 ? 0.857 -12.845 0.339 1.00 94.69 89 GLN A C 1
ATOM 724 O O . GLN A 1 89 ? 0.670 -12.504 1.508 1.00 94.69 89 GLN A O 1
ATOM 729 N N . THR A 1 90 ? 1.978 -12.540 -0.314 1.00 91.69 90 THR A N 1
ATOM 730 C CA . THR A 1 90 ? 3.057 -11.746 0.284 1.00 91.69 90 THR A CA 1
ATOM 731 C C . THR A 1 90 ? 2.579 -10.338 0.639 1.00 91.69 90 THR A C 1
ATOM 733 O O . THR A 1 90 ? 2.834 -9.862 1.748 1.00 91.69 90 THR A O 1
ATOM 736 N N . LEU A 1 91 ? 1.826 -9.689 -0.254 1.00 91.44 91 LEU A N 1
ATOM 737 C CA . LEU A 1 91 ? 1.225 -8.385 0.024 1.00 91.44 91 LEU A CA 1
ATOM 738 C C . LEU A 1 91 ? 0.230 -8.442 1.186 1.00 91.44 91 LEU A C 1
ATOM 740 O O . LEU A 1 91 ? 0.262 -7.552 2.031 1.00 91.44 91 LEU A O 1
ATOM 744 N N . ILE A 1 92 ? -0.601 -9.486 1.279 1.00 92.94 92 ILE A N 1
ATOM 745 C CA . ILE A 1 92 ? -1.538 -9.668 2.400 1.00 92.94 92 ILE A CA 1
ATOM 746 C C . ILE A 1 92 ? -0.779 -9.748 3.730 1.00 92.94 92 ILE A C 1
ATOM 748 O O . ILE A 1 92 ? -1.151 -9.082 4.699 1.00 92.94 92 ILE A O 1
ATOM 752 N N . GLN A 1 93 ? 0.314 -10.517 3.788 1.00 89.50 93 GLN A N 1
ATOM 753 C CA . GLN A 1 93 ? 1.099 -10.647 5.019 1.00 89.50 93 GLN A CA 1
ATOM 754 C C . GLN A 1 93 ? 1.813 -9.344 5.400 1.00 89.50 93 GLN A C 1
ATOM 756 O O . GLN A 1 93 ? 1.819 -8.986 6.578 1.00 89.50 93 GLN A O 1
ATOM 761 N N . LYS A 1 94 ? 2.343 -8.600 4.420 1.00 85.50 94 LYS A N 1
ATOM 762 C CA . LYS A 1 94 ? 2.936 -7.271 4.650 1.00 85.50 94 LYS A CA 1
ATOM 763 C C . LYS A 1 94 ? 1.896 -6.242 5.098 1.00 85.50 94 LYS A C 1
ATOM 765 O O . LYS A 1 94 ? 2.165 -5.427 5.977 1.00 85.50 94 LYS A O 1
ATOM 770 N N . ALA A 1 95 ? 0.693 -6.313 4.536 1.00 87.69 95 ALA A N 1
ATOM 771 C CA . ALA A 1 95 ? -0.402 -5.408 4.847 1.00 87.69 95 ALA A CA 1
ATOM 772 C C . ALA A 1 95 ? -1.008 -5.651 6.222 1.00 87.69 95 ALA A C 1
ATOM 774 O O . ALA A 1 95 ? -1.473 -4.713 6.858 1.00 87.69 95 ALA A O 1
ATOM 775 N N . THR A 1 96 ? -1.029 -6.891 6.697 1.00 87.12 96 THR A N 1
ATOM 776 C CA . THR A 1 96 ? -1.755 -7.237 7.916 1.00 87.12 96 THR A CA 1
ATOM 777 C C . THR A 1 96 ? -1.042 -6.709 9.169 1.00 87.12 96 THR A C 1
ATOM 779 O O . THR A 1 96 ? 0.140 -7.004 9.383 1.00 87.12 96 THR A O 1
ATOM 782 N N . PRO A 1 97 ? -1.734 -5.990 10.081 1.00 83.50 97 PRO A N 1
ATOM 783 C CA . PRO A 1 97 ? -3.186 -5.734 10.131 1.00 83.50 97 PRO A CA 1
ATOM 784 C C . PRO A 1 97 ? -3.622 -4.349 9.600 1.00 83.50 97 PRO A C 1
ATOM 786 O O . PRO A 1 97 ? -4.741 -3.901 9.838 1.00 83.50 97 PRO A O 1
ATOM 789 N N . LEU A 1 98 ? -2.726 -3.609 8.954 1.00 82.81 98 LEU A N 1
ATOM 790 C CA . LEU A 1 98 ? -2.904 -2.220 8.549 1.00 82.81 98 LEU A CA 1
ATOM 791 C C . LEU A 1 98 ? -3.516 -2.116 7.145 1.00 82.81 98 LEU A C 1
ATOM 793 O O . LEU A 1 98 ? -2.804 -2.008 6.155 1.00 82.81 98 LEU A O 1
ATOM 797 N N . PHE A 1 99 ? -4.842 -2.009 7.047 1.00 86.19 99 PHE A N 1
ATOM 798 C CA . PHE A 1 99 ? -5.530 -1.800 5.758 1.00 86.19 99 PHE A CA 1
ATOM 799 C C . PHE A 1 99 ? -5.007 -0.578 4.971 1.00 86.19 99 PHE A C 1
ATOM 801 O O . PHE A 1 99 ? -4.993 -0.558 3.741 1.00 86.19 99 PHE A O 1
ATOM 808 N N . ILE A 1 100 ? -4.508 0.439 5.684 1.00 84.62 100 ILE A N 1
ATOM 809 C CA . ILE A 1 100 ? -3.871 1.613 5.075 1.00 84.62 100 ILE A CA 1
ATOM 810 C C . ILE A 1 100 ? -2.622 1.255 4.254 1.00 84.62 100 ILE A C 1
ATOM 812 O O . ILE A 1 100 ? -2.344 1.927 3.260 1.00 84.62 100 ILE A O 1
ATOM 816 N N . PHE A 1 101 ? -1.899 0.188 4.615 1.00 85.56 101 PHE A N 1
ATOM 817 C CA . PHE A 1 101 ? -0.788 -0.327 3.816 1.00 85.56 101 PHE A CA 1
ATOM 818 C C . PHE A 1 101 ? -1.281 -0.791 2.455 1.00 85.56 101 PHE A C 1
ATOM 820 O O . PHE A 1 101 ? -0.738 -0.354 1.448 1.00 85.56 101 PHE A O 1
ATOM 827 N N . ALA A 1 102 ? -2.322 -1.628 2.418 1.00 91.06 102 ALA A N 1
ATOM 828 C CA . ALA A 1 102 ? -2.833 -2.192 1.172 1.00 91.06 102 ALA A CA 1
ATOM 829 C C . ALA A 1 102 ? -3.214 -1.077 0.188 1.00 91.06 102 ALA A C 1
ATOM 831 O O . ALA A 1 102 ? -2.773 -1.070 -0.958 1.00 91.06 102 ALA A O 1
ATOM 832 N N . ALA A 1 103 ? -3.939 -0.063 0.671 1.00 92.06 103 ALA A N 1
ATOM 833 C CA . ALA A 1 103 ? -4.301 1.095 -0.141 1.00 92.06 103 ALA A CA 1
ATOM 834 C C . ALA A 1 103 ? -3.076 1.907 -0.605 1.00 92.06 103 ALA A C 1
ATOM 836 O O . ALA A 1 103 ? -3.037 2.389 -1.737 1.00 92.06 103 ALA A O 1
ATOM 837 N N . THR A 1 104 ? -2.066 2.067 0.253 1.00 89.50 104 THR A N 1
ATOM 838 C CA . THR A 1 104 ? -0.832 2.793 -0.089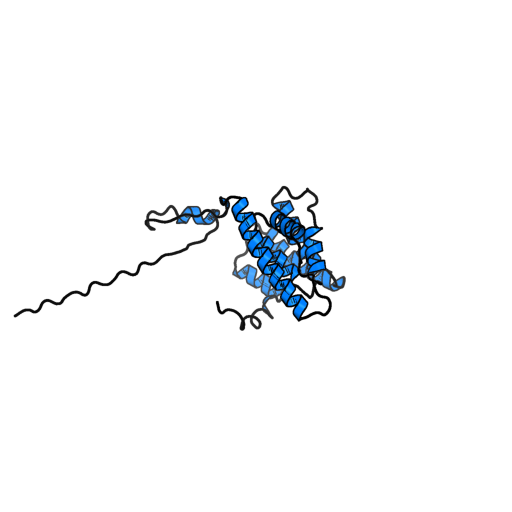 1.00 89.50 104 THR A CA 1
ATOM 839 C C . THR A 1 104 ? -0.007 2.036 -1.131 1.00 89.50 104 THR A C 1
ATOM 841 O O . THR A 1 104 ? 0.469 2.651 -2.084 1.00 89.50 104 THR A O 1
ATOM 844 N N . ALA A 1 105 ? 0.101 0.713 -0.999 1.00 89.88 105 ALA A N 1
ATOM 845 C CA . ALA A 1 105 ? 0.761 -0.166 -1.955 1.00 89.88 105 ALA A CA 1
ATOM 846 C C . ALA A 1 105 ? 0.102 -0.076 -3.338 1.00 89.88 105 ALA A C 1
ATOM 848 O O . ALA A 1 105 ? 0.798 0.184 -4.314 1.00 89.88 105 ALA A O 1
ATOM 849 N N . CYS A 1 106 ? -1.230 -0.181 -3.426 1.00 93.88 106 CYS A N 1
ATOM 850 C CA . CYS A 1 106 ? -1.946 -0.043 -4.700 1.00 93.88 106 CYS A CA 1
ATOM 851 C C . CYS A 1 106 ? -1.693 1.322 -5.355 1.00 93.88 106 CYS A C 1
ATOM 853 O O . CYS A 1 106 ? -1.384 1.393 -6.542 1.00 93.88 106 CYS A O 1
ATOM 855 N N . ARG A 1 107 ? -1.740 2.412 -4.574 1.00 91.94 107 ARG A N 1
ATOM 856 C CA . ARG A 1 107 ? -1.451 3.765 -5.081 1.00 91.94 107 ARG A CA 1
ATOM 857 C C . ARG A 1 107 ? -0.028 3.906 -5.607 1.00 91.94 107 ARG A C 1
ATOM 859 O O . ARG A 1 107 ? 0.162 4.582 -6.609 1.00 91.94 107 ARG A O 1
ATOM 866 N N . PHE A 1 108 ? 0.947 3.308 -4.923 1.00 88.81 108 PHE A N 1
ATOM 867 C CA . PHE A 1 108 ? 2.329 3.285 -5.388 1.00 88.81 108 PHE A CA 1
ATOM 868 C C . PHE A 1 108 ? 2.427 2.506 -6.698 1.00 88.81 108 PHE A C 1
ATOM 870 O O . PHE A 1 108 ? 2.840 3.065 -7.699 1.00 88.81 108 PHE A O 1
ATOM 877 N N . VAL A 1 109 ? 1.932 1.267 -6.732 1.00 92.94 109 VAL A N 1
ATOM 878 C CA . VAL A 1 109 ? 1.963 0.397 -7.920 1.00 92.94 109 VAL A CA 1
ATOM 879 C C . VAL A 1 109 ? 1.288 1.035 -9.141 1.00 92.94 109 VAL A C 1
ATOM 881 O O . VAL A 1 109 ? 1.750 0.846 -10.265 1.00 92.94 109 VAL A O 1
ATOM 884 N N . GLN A 1 110 ? 0.230 1.82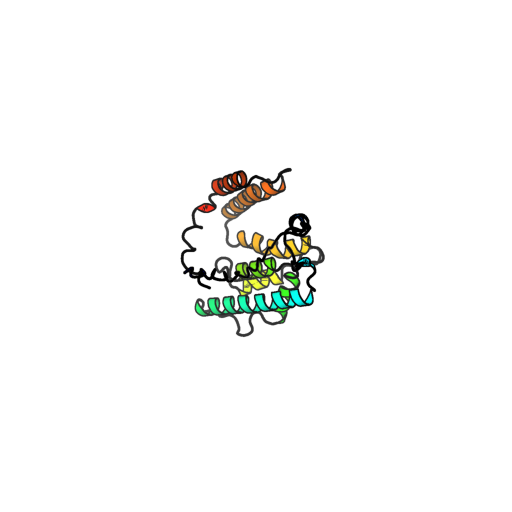1 -8.937 1.00 93.31 110 GLN A N 1
ATOM 885 C CA . GLN A 1 110 ? -0.476 2.529 -10.005 1.00 93.31 110 GLN A CA 1
ATOM 886 C C . GLN A 1 110 ? 0.278 3.764 -10.546 1.00 93.31 110 GLN A C 1
ATOM 888 O O . GLN A 1 110 ? -0.065 4.262 -11.619 1.00 93.31 110 GLN A O 1
ATOM 893 N N . ASP A 1 111 ? 1.276 4.300 -9.838 1.00 87.62 111 ASP A N 1
ATOM 894 C CA . ASP A 1 111 ? 1.918 5.564 -10.214 1.00 87.62 111 ASP A CA 1
ATOM 895 C C . ASP A 1 111 ? 2.858 5.398 -11.420 1.00 87.62 111 ASP A C 1
ATOM 897 O O . ASP A 1 111 ? 4.036 5.055 -11.293 1.00 87.62 111 ASP A O 1
ATOM 901 N N . SER A 1 112 ? 2.350 5.692 -12.616 1.00 83.06 112 SER A N 1
ATOM 902 C CA . SER A 1 112 ? 3.097 5.571 -13.873 1.00 83.06 112 SER A CA 1
ATOM 903 C C . SER A 1 112 ? 4.325 6.487 -13.968 1.00 83.06 112 SER A C 1
ATOM 905 O O . SER A 1 112 ? 5.220 6.232 -14.778 1.00 83.06 112 SER A O 1
ATOM 907 N N . LEU A 1 113 ? 4.438 7.523 -13.123 1.00 81.50 113 LEU A N 1
ATOM 908 C CA . LEU A 1 113 ? 5.630 8.377 -13.079 1.00 81.50 113 LEU A CA 1
ATOM 909 C C . LEU A 1 113 ? 6.842 7.612 -12.526 1.00 81.50 113 LEU A C 1
ATOM 911 O O . LEU A 1 113 ? 7.988 7.836 -12.940 1.00 81.50 113 LEU A O 1
ATOM 915 N N . LEU A 1 114 ? 6.599 6.680 -11.605 1.00 79.00 114 LEU A N 1
ATOM 916 C CA . LEU A 1 114 ? 7.638 5.935 -10.902 1.00 79.00 114 LEU A CA 1
ATOM 917 C C . LEU A 1 114 ? 8.121 4.720 -11.706 1.00 79.00 114 LEU A C 1
ATOM 919 O O . LEU A 1 114 ? 9.324 4.430 -11.716 1.00 79.00 114 LEU A O 1
ATOM 923 N N . GLY A 1 115 ? 7.244 4.070 -12.473 1.00 85.38 115 GLY A N 1
ATOM 924 C CA . GLY A 1 115 ? 7.592 2.948 -13.349 1.00 85.38 115 GLY A CA 1
ATOM 925 C C . GLY A 1 115 ? 6.384 2.113 -13.766 1.00 85.38 115 GLY A C 1
ATOM 926 O O . GLY A 1 115 ? 5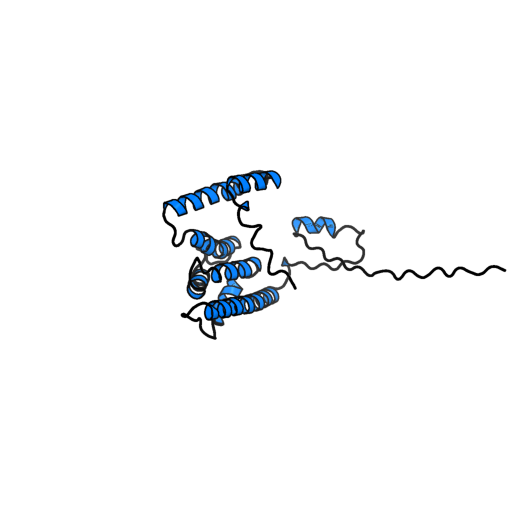.245 2.524 -13.571 1.00 85.38 115 GLY A O 1
ATOM 927 N N . SER A 1 116 ? 6.634 0.927 -14.331 1.00 92.31 116 SER A N 1
ATOM 928 C CA . SER A 1 116 ? 5.556 -0.032 -14.598 1.00 92.31 116 SER A CA 1
ATOM 929 C C . SER A 1 116 ? 5.012 -0.625 -13.291 1.00 92.31 116 SER A C 1
ATOM 931 O O . SER A 1 116 ? 5.784 -0.755 -12.333 1.00 92.31 116 SER A O 1
ATOM 933 N N . PRO A 1 117 ? 3.732 -1.042 -13.245 1.00 94.88 117 PRO A N 1
ATOM 934 C CA . PRO A 1 117 ? 3.149 -1.700 -12.079 1.00 94.88 117 PRO A CA 1
ATOM 935 C C . PRO A 1 117 ? 3.968 -2.900 -11.610 1.00 94.88 117 PRO A C 1
ATOM 937 O O . PRO A 1 117 ? 4.213 -3.042 -10.419 1.00 94.88 117 PRO A O 1
ATOM 940 N N . GLU A 1 118 ? 4.489 -3.701 -12.541 1.00 95.00 118 GLU A N 1
ATOM 941 C CA . GLU A 1 118 ? 5.362 -4.837 -12.228 1.00 95.00 118 GLU A CA 1
ATOM 942 C C . GLU A 1 118 ? 6.628 -4.408 -11.475 1.00 95.00 118 GLU A C 1
ATOM 944 O O . GLU A 1 118 ? 6.944 -4.947 -10.419 1.00 95.00 118 GLU A O 1
ATOM 949 N N . THR A 1 119 ? 7.325 -3.381 -11.970 1.00 91.25 119 THR A N 1
ATOM 950 C CA . THR A 1 119 ? 8.561 -2.897 -11.331 1.00 91.25 119 THR A CA 1
ATOM 951 C C . THR A 1 119 ? 8.286 -2.393 -9.916 1.00 91.25 119 THR A C 1
ATOM 953 O O . THR A 1 119 ? 9.087 -2.577 -9.002 1.00 91.25 119 THR A O 1
ATOM 956 N N . GLN A 1 120 ? 7.155 -1.719 -9.731 1.00 91.12 120 GLN A N 1
ATOM 957 C CA . GLN A 1 120 ? 6.777 -1.131 -8.452 1.00 91.12 120 GLN A CA 1
ATOM 958 C C . GLN A 1 120 ? 6.291 -2.178 -7.455 1.00 91.12 120 GLN A C 1
ATOM 960 O O . GLN A 1 120 ? 6.656 -2.118 -6.283 1.00 91.12 120 GLN A O 1
ATOM 965 N N . LEU A 1 121 ? 5.535 -3.165 -7.930 1.00 93.31 121 LEU A N 1
ATOM 966 C CA . LEU A 1 121 ? 5.123 -4.315 -7.143 1.00 93.31 121 LEU A CA 1
ATOM 967 C C . LEU A 1 121 ? 6.344 -5.075 -6.616 1.00 93.31 121 LEU A C 1
ATOM 969 O O . LEU A 1 121 ? 6.418 -5.353 -5.420 1.00 93.31 121 LEU A O 1
ATOM 973 N N . MET A 1 122 ? 7.331 -5.340 -7.479 1.00 91.38 122 MET A N 1
ATOM 974 C CA . MET A 1 122 ? 8.560 -6.026 -7.078 1.00 91.38 122 MET A CA 1
ATOM 975 C C . MET A 1 122 ? 9.323 -5.262 -5.998 1.00 91.38 122 MET A C 1
ATOM 977 O O . MET A 1 122 ? 9.759 -5.875 -5.033 1.00 91.38 122 MET A O 1
ATOM 981 N N . ARG A 1 123 ? 9.383 -3.926 -6.059 1.00 87.50 123 ARG A N 1
ATOM 982 C CA . ARG A 1 123 ? 10.004 -3.124 -4.986 1.00 87.50 123 ARG A CA 1
ATOM 983 C C . ARG A 1 123 ? 9.336 -3.320 -3.630 1.00 87.50 123 ARG A C 1
ATOM 985 O O . ARG A 1 123 ? 10.031 -3.384 -2.626 1.00 87.50 123 ARG A O 1
ATOM 992 N N . ILE A 1 124 ? 8.008 -3.414 -3.586 1.00 87.38 124 ILE A N 1
ATOM 993 C CA . ILE A 1 124 ? 7.284 -3.648 -2.326 1.00 87.38 124 ILE A CA 1
ATOM 994 C C . ILE A 1 124 ? 7.558 -5.065 -1.800 1.00 87.38 124 ILE A C 1
ATOM 996 O O . ILE A 1 124 ? 7.701 -5.269 -0.595 1.00 87.38 124 ILE A O 1
ATOM 1000 N N . ILE A 1 125 ? 7.621 -6.048 -2.699 1.00 88.12 125 ILE A N 1
ATOM 1001 C CA . ILE A 1 125 ? 7.820 -7.459 -2.348 1.00 88.12 125 ILE A CA 1
ATOM 1002 C C . ILE A 1 125 ? 9.257 -7.723 -1.886 1.00 88.12 125 ILE A C 1
ATOM 1004 O O . ILE A 1 125 ? 9.457 -8.364 -0.855 1.00 88.12 125 ILE A O 1
ATOM 1008 N N . GLU A 1 126 ? 10.244 -7.220 -2.626 1.00 85.25 126 GLU A N 1
ATOM 1009 C CA . GLU A 1 126 ? 11.675 -7.421 -2.369 1.00 85.25 126 GLU A CA 1
ATOM 1010 C C . GLU A 1 126 ? 12.164 -6.645 -1.146 1.00 85.25 126 GLU A C 1
ATOM 1012 O O . GLU A 1 126 ? 13.125 -7.058 -0.497 1.00 85.25 126 GLU A O 1
ATOM 1017 N N . HIS A 1 127 ? 11.504 -5.537 -0.804 1.00 76.75 127 HIS A N 1
ATOM 1018 C CA . HIS A 1 127 ? 11.877 -4.748 0.355 1.00 76.75 127 HIS A CA 1
ATOM 1019 C C . HIS A 1 127 ? 11.525 -5.480 1.658 1.00 76.75 127 HIS A C 1
ATOM 1021 O O . HIS A 1 127 ? 10.355 -5.685 1.998 1.00 76.75 127 HIS A O 1
ATOM 1027 N N . GLN A 1 128 ? 12.553 -5.851 2.415 1.00 67.75 128 GLN A N 1
ATOM 1028 C CA . GLN A 1 128 ? 12.449 -6.490 3.727 1.00 67.75 128 GLN A CA 1
ATOM 1029 C C . GLN A 1 128 ? 12.993 -5.539 4.792 1.00 67.75 128 GLN A C 1
ATOM 1031 O O . GLN A 1 128 ? 14.013 -4.890 4.562 1.00 67.75 128 GLN A O 1
ATOM 1036 N N . SER A 1 129 ? 12.336 -5.455 5.955 1.00 65.06 129 SER A N 1
ATOM 1037 C CA . SER A 1 129 ? 12.906 -4.704 7.076 1.00 65.06 129 SER A CA 1
ATOM 1038 C C . SER A 1 129 ? 14.211 -5.358 7.511 1.00 65.06 129 SER A C 1
ATOM 1040 O O . SER A 1 129 ? 14.334 -6.587 7.553 1.00 65.06 129 SER A O 1
ATOM 1042 N N . VAL A 1 130 ? 15.160 -4.517 7.918 1.00 61.62 130 VAL A N 1
ATOM 1043 C CA . VAL A 1 130 ? 16.463 -4.924 8.453 1.00 61.62 130 VAL A CA 1
ATOM 1044 C C . VAL A 1 130 ? 16.327 -5.899 9.637 1.00 61.62 130 VAL A C 1
ATOM 1046 O O . VAL A 1 130 ? 17.220 -6.718 9.852 1.00 61.62 130 VAL A O 1
ATOM 1049 N N . ASN A 1 131 ? 15.200 -5.880 10.365 1.00 57.47 131 ASN A N 1
ATOM 1050 C CA . ASN A 1 131 ? 14.968 -6.722 11.547 1.00 57.47 131 ASN A CA 1
ATOM 1051 C C . ASN A 1 131 ? 13.971 -7.879 11.327 1.00 57.47 131 ASN A C 1
ATOM 1053 O O . ASN A 1 131 ? 13.503 -8.482 12.295 1.00 57.47 131 ASN A O 1
ATOM 1057 N N . GLY A 1 132 ? 13.622 -8.205 10.078 1.00 60.19 132 GLY A N 1
ATOM 1058 C CA . GLY A 1 132 ? 12.795 -9.380 9.768 1.00 60.19 132 GLY A CA 1
ATOM 1059 C C . GLY A 1 132 ? 11.293 -9.225 10.048 1.00 60.19 132 GLY A C 1
ATOM 1060 O O . GLY A 1 132 ? 10.608 -10.228 10.243 1.00 60.19 132 GLY A O 1
ATOM 1061 N N . GLY A 1 133 ? 10.772 -7.992 10.079 1.00 61.66 133 GLY A N 1
ATOM 1062 C CA . GLY A 1 133 ? 9.330 -7.719 9.950 1.00 61.66 133 GLY A CA 1
ATOM 1063 C C . GLY A 1 133 ? 8.454 -8.051 11.167 1.00 61.66 133 GLY A C 1
ATOM 1064 O O . GLY A 1 133 ? 7.229 -8.138 11.040 1.00 61.66 133 GLY A O 1
ATOM 1065 N N . THR A 1 134 ? 9.038 -8.271 12.350 1.00 62.50 134 THR A N 1
ATOM 1066 C CA . THR A 1 134 ? 8.281 -8.769 13.517 1.00 62.50 134 THR A CA 1
ATOM 1067 C C . THR A 1 134 ? 7.615 -7.669 14.342 1.00 62.50 134 THR A C 1
ATOM 1069 O O . THR A 1 134 ? 6.580 -7.917 14.965 1.00 62.50 134 THR A O 1
ATOM 1072 N N . THR A 1 135 ? 8.154 -6.446 14.338 1.00 70.88 135 THR A N 1
ATOM 1073 C CA . THR A 1 135 ? 7.602 -5.320 15.105 1.00 70.88 135 THR A CA 1
ATOM 1074 C C . THR A 1 135 ? 6.741 -4.388 14.249 1.00 70.88 135 THR A C 1
ATOM 1076 O O . THR A 1 135 ? 6.788 -4.398 13.021 1.00 70.88 135 THR A O 1
ATOM 1079 N N . ILE A 1 136 ? 5.943 -3.531 14.899 1.00 67.88 136 ILE A N 1
ATOM 1080 C CA . ILE A 1 136 ? 5.172 -2.482 14.207 1.00 67.88 136 ILE A CA 1
ATOM 1081 C C . ILE A 1 136 ? 6.105 -1.525 13.453 1.00 67.88 136 ILE A C 1
ATOM 1083 O O . ILE A 1 136 ? 5.776 -1.119 12.345 1.00 67.88 136 ILE A O 1
ATOM 1087 N N . ASN A 1 137 ? 7.269 -1.193 14.017 1.00 71.00 137 ASN A N 1
ATOM 1088 C CA . ASN A 1 137 ? 8.232 -0.309 13.362 1.00 71.00 137 ASN A CA 1
ATOM 1089 C C . ASN A 1 137 ? 8.827 -0.951 12.108 1.00 71.00 137 ASN A C 1
ATOM 1091 O O . ASN A 1 137 ? 8.936 -0.273 11.093 1.00 71.00 137 ASN A O 1
ATOM 1095 N N . ASP A 1 138 ? 9.116 -2.253 12.150 1.00 71.62 138 ASP A N 1
ATOM 1096 C CA . ASP A 1 138 ? 9.600 -2.994 10.980 1.00 71.62 138 ASP A CA 1
ATOM 1097 C C . ASP A 1 138 ? 8.539 -3.015 9.872 1.00 71.62 138 ASP A C 1
ATOM 1099 O O . ASP A 1 138 ? 8.846 -2.814 8.701 1.00 71.62 138 ASP A O 1
ATOM 1103 N N . LYS A 1 139 ? 7.258 -3.164 10.240 1.00 69.69 139 LYS A N 1
ATOM 1104 C CA . LYS A 1 139 ? 6.150 -3.054 9.282 1.00 69.69 139 LYS A CA 1
ATOM 1105 C C . LYS A 1 139 ? 6.050 -1.655 8.689 1.00 69.69 139 LYS A C 1
ATOM 1107 O O . LYS A 1 139 ? 5.862 -1.529 7.485 1.00 69.69 139 LYS A O 1
ATOM 1112 N N . LEU A 1 140 ? 6.182 -0.602 9.500 1.00 74.75 140 LEU A N 1
ATOM 1113 C CA . LEU A 1 140 ? 6.176 0.781 9.011 1.00 74.75 140 LEU A CA 1
ATOM 1114 C C . LEU A 1 140 ? 7.360 1.048 8.072 1.00 74.75 140 LEU A C 1
ATOM 1116 O O . LEU A 1 140 ? 7.177 1.692 7.043 1.00 74.75 140 LEU A O 1
ATOM 1120 N N . GLU A 1 141 ? 8.544 0.532 8.389 1.00 77.44 141 GLU A N 1
ATOM 1121 C CA . GLU A 1 141 ? 9.720 0.602 7.523 1.00 77.44 141 GLU A CA 1
ATOM 1122 C C . GLU A 1 141 ? 9.456 -0.110 6.189 1.00 77.44 141 GLU A C 1
ATOM 1124 O O . GLU A 1 141 ? 9.575 0.511 5.137 1.00 77.44 141 GLU A O 1
ATOM 1129 N N . GLU A 1 142 ? 8.975 -1.358 6.215 1.00 75.06 142 GLU A N 1
ATOM 1130 C CA . GLU A 1 142 ? 8.590 -2.102 5.005 1.00 75.06 142 GLU A CA 1
ATOM 1131 C C . GLU A 1 142 ? 7.510 -1.408 4.174 1.00 75.06 142 GLU A C 1
ATOM 1133 O O . GLU A 1 142 ? 7.455 -1.577 2.958 1.00 75.06 142 GLU A O 1
ATOM 1138 N N . THR A 1 143 ? 6.659 -0.622 4.830 1.00 70.25 143 THR A N 1
ATOM 1139 C CA . THR A 1 143 ? 5.568 0.126 4.205 1.00 70.25 143 THR A CA 1
ATOM 1140 C C . THR A 1 143 ? 6.042 1.374 3.504 1.00 70.25 143 THR A C 1
ATOM 1142 O O . THR A 1 143 ? 5.781 1.586 2.320 1.00 70.25 143 THR A O 1
ATOM 1145 N N . TYR A 1 144 ? 6.643 2.264 4.279 1.00 78.25 144 TYR A N 1
ATOM 1146 C CA . TYR A 1 144 ? 6.817 3.638 3.861 1.00 78.25 144 TYR A CA 1
ATOM 1147 C C . TYR A 1 144 ? 8.154 3.828 3.174 1.00 78.25 144 TYR A C 1
ATOM 1149 O O . TYR A 1 144 ? 8.246 4.704 2.319 1.00 78.25 144 TYR A O 1
ATOM 1157 N N . LEU A 1 145 ? 9.166 3.017 3.487 1.00 82.62 145 LEU A N 1
ATOM 1158 C CA . LEU A 1 145 ? 10.491 3.202 2.914 1.00 82.62 145 LEU A CA 1
ATOM 1159 C C . LEU A 1 145 ? 10.493 3.037 1.383 1.00 82.62 145 LEU A C 1
ATOM 1161 O O . LEU A 1 145 ? 10.945 3.977 0.730 1.00 82.62 145 LEU A O 1
ATOM 1165 N N . PRO A 1 146 ? 9.870 2.004 0.771 1.00 80.75 146 PRO A N 1
ATOM 1166 C CA . PRO A 1 146 ? 9.793 1.905 -0.693 1.00 80.75 146 PRO A CA 1
ATOM 1167 C C . PRO A 1 146 ? 9.112 3.111 -1.349 1.00 80.75 146 PRO A C 1
ATOM 1169 O O . PRO A 1 146 ? 9.523 3.574 -2.416 1.00 80.75 146 PRO A O 1
ATOM 1172 N N . VAL A 1 147 ? 8.075 3.648 -0.698 1.00 81.25 147 VAL A N 1
ATOM 1173 C CA . VAL A 1 147 ? 7.333 4.818 -1.184 1.00 81.25 147 VAL A CA 1
ATOM 1174 C C . VAL A 1 147 ? 8.192 6.079 -1.083 1.00 81.25 147 VAL A C 1
ATOM 1176 O O . VAL A 1 147 ? 8.275 6.844 -2.042 1.00 81.25 147 VAL A O 1
ATOM 1179 N N . LEU A 1 148 ? 8.852 6.288 0.057 1.00 84.19 148 LEU A N 1
ATOM 1180 C CA . LEU A 1 148 ? 9.705 7.448 0.322 1.00 84.19 148 LEU A CA 1
ATOM 1181 C C . LEU A 1 148 ? 1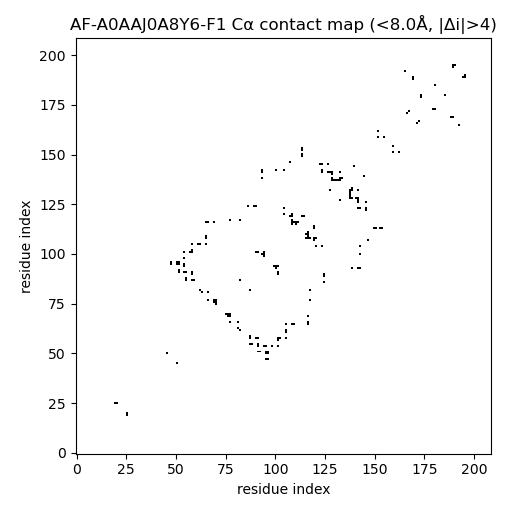0.951 7.449 -0.567 1.00 84.19 148 LEU A C 1
ATOM 1183 O O . LEU A 1 148 ? 11.289 8.485 -1.138 1.00 84.19 148 LEU A O 1
ATOM 1187 N N . GLU A 1 149 ? 11.597 6.298 -0.743 1.00 84.44 149 GLU A N 1
ATOM 1188 C CA . GLU A 1 149 ? 12.705 6.130 -1.686 1.00 84.44 149 GLU A CA 1
ATOM 1189 C C . GLU A 1 149 ? 12.238 6.354 -3.123 1.00 84.44 149 GLU A C 1
ATOM 1191 O O . GLU A 1 149 ? 12.919 7.026 -3.900 1.00 84.44 149 GLU A O 1
ATOM 1196 N N . GLY A 1 150 ? 11.031 5.883 -3.454 1.00 79.06 150 GLY A N 1
ATOM 1197 C CA . GLY A 1 150 ? 10.371 6.114 -4.734 1.00 79.06 150 GLY A CA 1
ATOM 1198 C C . GLY A 1 150 ? 10.310 7.587 -5.138 1.00 79.06 150 GLY A C 1
ATOM 1199 O O . GLY A 1 150 ? 10.554 7.909 -6.301 1.00 79.06 150 GLY A O 1
ATOM 1200 N N . LEU A 1 151 ? 10.085 8.497 -4.186 1.00 81.19 151 LEU A N 1
ATOM 1201 C CA . LEU A 1 151 ? 10.038 9.943 -4.447 1.00 81.19 151 LEU A CA 1
ATOM 1202 C C . LEU A 1 151 ? 11.366 10.513 -4.969 1.00 81.19 151 LEU A C 1
ATOM 1204 O O . LEU A 1 151 ? 11.377 11.556 -5.627 1.00 81.19 151 LEU A O 1
ATOM 1208 N N . LEU A 1 152 ? 12.484 9.847 -4.681 1.00 86.00 152 LEU A N 1
ATOM 1209 C CA . LEU A 1 152 ? 13.825 10.276 -5.076 1.00 86.00 152 LEU A CA 1
ATOM 1210 C C . LEU A 1 152 ? 14.260 9.674 -6.423 1.00 86.00 152 LEU A C 1
ATOM 1212 O O . LEU A 1 152 ? 15.243 10.127 -7.020 1.00 86.00 152 LEU A O 1
ATOM 1216 N N . ILE A 1 153 ? 13.542 8.667 -6.922 1.00 82.88 153 ILE A N 1
ATOM 1217 C CA . ILE A 1 153 ? 13.887 7.944 -8.148 1.00 82.88 153 ILE A CA 1
ATOM 1218 C C . ILE A 1 153 ? 13.678 8.834 -9.379 1.00 82.88 153 ILE A C 1
ATOM 1220 O O . ILE A 1 153 ? 12.736 9.619 -9.452 1.00 82.88 153 ILE A O 1
ATOM 1224 N N . LYS A 1 154 ? 14.575 8.703 -10.371 1.00 80.69 154 LYS A N 1
ATOM 1225 C CA . LYS A 1 154 ? 14.596 9.504 -11.616 1.00 80.69 154 LYS A CA 1
ATOM 1226 C C . LYS A 1 154 ? 14.699 11.025 -11.387 1.00 80.69 154 LYS A C 1
ATOM 1228 O O . LYS A 1 154 ? 14.390 11.800 -12.287 1.00 80.69 154 LYS A O 1
ATOM 1233 N N . ARG A 1 155 ? 15.159 11.460 -10.210 1.00 83.44 155 ARG A N 1
ATOM 1234 C CA . ARG A 1 155 ? 15.407 12.871 -9.879 1.00 83.44 155 ARG A CA 1
ATOM 1235 C C . ARG A 1 155 ? 16.895 13.194 -9.893 1.00 83.44 155 ARG A C 1
ATOM 1237 O O . ARG A 1 155 ? 17.733 12.369 -9.534 1.00 83.44 155 ARG A O 1
ATOM 1244 N N . SER A 1 156 ? 17.226 14.418 -10.284 1.00 88.62 156 SER A N 1
ATOM 1245 C CA . SER A 1 156 ? 18.574 14.970 -10.144 1.00 88.62 156 SER A CA 1
ATOM 1246 C C . SER A 1 156 ? 18.939 15.177 -8.669 1.00 88.62 156 SER A C 1
ATOM 1248 O O . SER A 1 156 ? 18.070 15.329 -7.811 1.00 88.62 156 SER A O 1
ATOM 1250 N N . LYS A 1 157 ? 20.240 15.255 -8.358 1.00 89.94 157 LYS A N 1
ATOM 1251 C CA . LYS A 1 157 ? 20.710 15.510 -6.982 1.00 89.94 157 LYS A CA 1
ATOM 1252 C C . LYS A 1 157 ? 20.148 16.809 -6.395 1.00 89.94 157 LYS A C 1
ATOM 1254 O O . LYS A 1 157 ? 19.860 16.862 -5.204 1.00 89.94 157 LYS A O 1
ATOM 1259 N N . SER A 1 158 ? 19.976 17.845 -7.218 1.00 89.25 158 SER A N 1
ATOM 1260 C CA . SER A 1 158 ? 19.379 19.112 -6.787 1.00 89.25 158 SER A CA 1
ATOM 1261 C C . SER A 1 158 ? 17.897 18.964 -6.451 1.00 89.25 158 SER A C 1
ATOM 1263 O O . SER A 1 158 ? 17.458 19.482 -5.431 1.00 89.25 158 SER A O 1
ATOM 1265 N N . GLU A 1 159 ? 17.130 18.222 -7.254 1.00 86.75 159 GLU A N 1
ATOM 1266 C CA . GLU A 1 159 ? 15.722 17.937 -6.947 1.00 86.75 159 GLU A CA 1
ATOM 1267 C C . GLU A 1 159 ? 15.579 17.087 -5.680 1.00 86.75 159 GLU A C 1
ATOM 1269 O O . GLU A 1 159 ? 14.760 17.405 -4.821 1.00 86.75 159 GLU A O 1
ATOM 1274 N N . GLN A 1 160 ? 16.408 16.048 -5.523 1.00 89.31 160 GLN A N 1
ATOM 1275 C CA . GLN A 1 160 ? 16.422 15.221 -4.313 1.00 89.31 160 GLN A CA 1
ATOM 1276 C C . GLN A 1 160 ? 16.721 16.058 -3.065 1.00 89.31 160 GLN A C 1
ATOM 1278 O O . GLN A 1 160 ? 16.035 15.914 -2.057 1.00 89.31 160 GLN A O 1
ATOM 1283 N N . ALA A 1 161 ? 17.695 16.973 -3.135 1.00 90.00 161 ALA A N 1
ATOM 1284 C CA . ALA A 1 161 ? 18.021 17.863 -2.023 1.00 90.00 161 ALA A CA 1
ATOM 1285 C C . ALA A 1 161 ? 16.835 18.755 -1.623 1.00 90.00 161 ALA A C 1
ATOM 1287 O O . ALA A 1 161 ? 16.580 18.932 -0.434 1.00 90.00 161 ALA A O 1
ATOM 1288 N N . VAL A 1 162 ? 16.073 19.269 -2.596 1.00 89.12 162 VAL A N 1
ATOM 1289 C CA . VAL A 1 162 ? 14.857 20.056 -2.326 1.00 89.12 162 VAL A CA 1
ATOM 1290 C C . VAL A 1 162 ? 13.783 19.198 -1.653 1.00 89.12 162 VAL A C 1
ATOM 1292 O O . VAL A 1 162 ? 13.176 19.641 -0.680 1.00 89.12 162 VAL A O 1
ATOM 1295 N N . ILE A 1 163 ? 13.560 17.970 -2.131 1.00 87.44 163 ILE A N 1
ATOM 1296 C CA . ILE A 1 163 ? 12.581 17.040 -1.542 1.00 87.44 163 ILE A CA 1
ATOM 1297 C C . ILE A 1 163 ? 12.961 16.705 -0.096 1.00 87.44 163 ILE A C 1
ATOM 1299 O O . ILE A 1 163 ? 12.124 16.822 0.798 1.00 87.44 163 ILE A O 1
ATOM 1303 N N . LEU A 1 164 ? 14.222 16.340 0.147 1.00 90.00 164 LEU A N 1
ATOM 1304 C CA . LEU A 1 164 ? 14.721 15.987 1.477 1.00 90.00 164 LEU A CA 1
ATOM 1305 C C . LEU A 1 164 ? 14.673 17.173 2.446 1.00 90.00 164 LEU A C 1
ATOM 1307 O O . LEU A 1 164 ? 14.273 16.998 3.595 1.00 90.00 164 LEU A O 1
ATOM 1311 N N . ALA A 1 165 ? 15.017 18.380 1.985 1.00 89.31 165 ALA A N 1
ATOM 1312 C CA . ALA A 1 165 ? 14.917 19.590 2.799 1.00 89.31 165 ALA A CA 1
ATOM 1313 C C . ALA A 1 165 ? 13.466 19.859 3.228 1.00 89.31 165 ALA A C 1
ATOM 1315 O O . ALA A 1 165 ? 13.201 20.051 4.413 1.00 89.31 165 ALA A O 1
ATOM 1316 N N . ARG A 1 166 ? 12.515 19.782 2.287 1.00 87.25 166 ARG A N 1
ATOM 1317 C CA . ARG A 1 166 ? 11.081 19.945 2.577 1.00 87.25 166 ARG A CA 1
ATOM 1318 C C . ARG A 1 166 ? 10.550 18.868 3.516 1.00 87.25 166 ARG A C 1
ATOM 1320 O O . ARG A 1 166 ? 9.776 19.169 4.420 1.00 87.25 166 ARG A O 1
ATOM 1327 N N . PHE A 1 167 ? 10.961 17.618 3.308 1.00 87.81 167 PHE A N 1
ATOM 1328 C CA . PHE A 1 167 ? 10.581 16.510 4.179 1.00 87.81 167 PHE A CA 1
ATOM 1329 C C . PHE A 1 167 ? 11.068 16.748 5.612 1.00 87.81 167 PHE A C 1
ATOM 1331 O O . PHE A 1 167 ? 10.276 16.662 6.548 1.00 87.81 167 PHE A O 1
ATOM 1338 N N . GLY A 1 168 ? 12.343 17.109 5.783 1.00 86.88 168 GLY A N 1
ATOM 1339 C CA . GLY A 1 168 ? 12.921 17.426 7.088 1.00 86.88 168 GLY A CA 1
ATOM 1340 C C . GLY A 1 168 ? 12.250 18.623 7.762 1.00 86.88 168 GLY A C 1
ATOM 1341 O O . GLY A 1 168 ? 12.002 18.585 8.963 1.00 86.88 168 GLY A O 1
ATOM 1342 N N . GLU A 1 169 ? 11.886 19.655 7.002 1.00 85.00 169 GLU A N 1
ATOM 1343 C CA . GLU A 1 169 ? 11.188 20.820 7.545 1.00 85.00 169 GLU A CA 1
ATOM 1344 C C . GLU A 1 169 ? 9.777 20.470 8.026 1.00 85.00 169 GLU A C 1
ATOM 1346 O O . GLU A 1 169 ? 9.400 20.862 9.120 1.00 85.00 169 GLU A O 1
ATOM 1351 N N . ILE A 1 170 ? 8.997 19.695 7.272 1.00 84.81 170 ILE A N 1
ATOM 1352 C CA . ILE A 1 170 ? 7.611 19.373 7.644 1.00 84.81 170 ILE A CA 1
ATOM 1353 C C . ILE A 1 170 ? 7.559 18.257 8.694 1.00 84.81 170 ILE A C 1
ATOM 1355 O O . ILE A 1 170 ? 6.977 18.405 9.771 1.00 84.81 170 ILE A O 1
ATOM 1359 N N . VAL A 1 171 ? 8.144 17.106 8.370 1.00 86.25 171 VAL A N 1
ATOM 1360 C CA . VAL A 1 171 ? 8.057 15.905 9.206 1.00 86.25 171 VAL A CA 1
ATOM 1361 C C . VAL A 1 171 ? 8.970 16.051 10.415 1.00 86.25 171 VAL A C 1
ATOM 1363 O O . VAL A 1 171 ? 8.558 15.744 11.530 1.00 86.25 171 VAL A O 1
ATOM 1366 N N . GLY A 1 172 ? 10.175 16.594 10.223 1.00 83.75 172 GLY A N 1
ATOM 1367 C CA . GLY A 1 172 ? 11.109 16.830 11.321 1.00 83.75 172 GLY A CA 1
ATOM 1368 C C . GLY A 1 172 ? 10.572 17.837 12.335 1.00 83.75 172 GLY A C 1
ATOM 1369 O O . GLY A 1 172 ? 10.646 17.563 13.530 1.00 83.75 172 GLY A O 1
ATOM 1370 N N . THR A 1 173 ? 9.952 18.946 11.906 1.00 83.19 173 THR A N 1
ATOM 1371 C CA . THR A 1 173 ? 9.309 19.865 12.868 1.00 83.19 173 THR A CA 1
ATOM 1372 C C . THR A 1 173 ? 8.161 19.189 13.602 1.00 83.19 173 THR A C 1
ATOM 1374 O O . THR A 1 173 ? 8.089 19.293 14.819 1.00 83.19 173 THR A O 1
ATOM 1377 N N . THR A 1 174 ? 7.314 18.430 12.904 1.00 81.56 174 THR A N 1
ATOM 1378 C CA . THR A 1 174 ? 6.206 17.699 13.537 1.00 81.56 174 THR A CA 1
ATOM 1379 C C . THR A 1 174 ? 6.699 16.721 14.609 1.00 81.56 174 THR A C 1
ATOM 1381 O O . THR A 1 174 ? 6.104 16.650 15.681 1.00 81.56 174 THR A O 1
ATOM 1384 N N . ILE A 1 175 ? 7.791 15.993 14.346 1.00 82.88 175 ILE A N 1
ATOM 1385 C CA . ILE A 1 175 ? 8.375 15.022 15.286 1.00 82.88 175 ILE A CA 1
ATOM 1386 C C . ILE A 1 175 ? 9.038 15.714 16.485 1.00 82.88 175 ILE A C 1
ATOM 1388 O O . ILE A 1 175 ? 8.939 15.220 17.605 1.00 82.88 175 ILE A O 1
ATOM 1392 N N . LEU A 1 176 ? 9.734 16.835 16.267 1.00 82.56 176 LEU A N 1
ATOM 1393 C CA . LEU A 1 176 ? 10.526 17.507 17.306 1.00 82.56 176 LEU A CA 1
ATOM 1394 C C . LEU A 1 176 ? 9.692 18.316 18.306 1.00 82.56 176 LEU A C 1
ATOM 1396 O O . LEU A 1 176 ? 10.213 18.736 19.340 1.00 82.56 176 LEU A O 1
ATOM 1400 N N . LEU A 1 177 ? 8.423 18.580 18.011 1.00 79.31 177 LEU A N 1
ATOM 1401 C CA . LEU A 1 177 ? 7.592 19.417 18.863 1.00 79.31 177 LEU A CA 1
ATOM 1402 C C . LEU A 1 177 ? 7.085 18.659 20.092 1.00 79.31 177 LEU A C 1
ATOM 1404 O O . LEU A 1 177 ? 6.369 17.668 19.988 1.00 79.31 177 LEU A O 1
ATOM 1408 N N . GLU A 1 178 ? 7.371 19.210 21.273 1.00 68.38 178 GLU A N 1
ATOM 1409 C CA . GLU A 1 178 ? 6.853 18.718 22.559 1.00 68.38 178 GLU A CA 1
ATOM 1410 C C . GLU A 1 178 ? 5.313 18.760 22.622 1.00 68.38 178 GLU A C 1
ATOM 1412 O O . GLU A 1 178 ? 4.681 17.966 23.318 1.00 68.38 178 GLU A O 1
ATOM 1417 N N . ARG A 1 179 ? 4.691 19.685 21.876 1.00 73.94 179 ARG A N 1
ATOM 1418 C CA . ARG A 1 179 ? 3.236 19.791 21.726 1.00 73.94 179 ARG A CA 1
ATOM 1419 C C . ARG A 1 179 ? 2.851 19.778 20.250 1.00 73.94 179 ARG A C 1
ATOM 1421 O O . ARG A 1 179 ? 3.437 20.546 19.487 1.00 73.94 179 ARG A O 1
ATOM 1428 N N . PRO A 1 180 ? 1.842 18.985 19.850 1.00 75.81 180 PRO A N 1
ATOM 1429 C CA . PRO A 1 180 ? 1.389 18.961 18.467 1.00 75.81 180 PRO A CA 1
ATOM 1430 C C . PRO A 1 180 ? 0.957 20.362 18.020 1.00 75.81 180 PRO A C 1
ATOM 1432 O O . PRO A 1 180 ? 0.321 21.100 18.778 1.00 75.81 180 PRO A O 1
ATOM 1435 N N . LEU A 1 181 ? 1.316 20.723 16.786 1.00 78.69 181 LEU A N 1
ATOM 1436 C CA . LEU A 1 181 ? 0.908 21.984 16.171 1.00 78.69 181 LEU A CA 1
ATOM 1437 C C . LEU A 1 181 ? -0.617 22.095 16.138 1.00 78.69 181 LEU A C 1
ATOM 1439 O O . LEU A 1 181 ? -1.322 21.109 15.908 1.00 78.69 181 LEU A O 1
ATOM 1443 N N . SER A 1 182 ? -1.124 23.315 16.320 1.00 82.44 182 SER A N 1
ATOM 1444 C CA . SER A 1 182 ? -2.529 23.584 16.033 1.00 82.44 182 SER A CA 1
ATOM 1445 C C . SER A 1 182 ? -2.802 23.385 14.538 1.00 82.44 182 SER A C 1
ATOM 1447 O O . SER A 1 182 ? -1.889 23.454 13.707 1.00 82.44 182 SER A O 1
ATOM 1449 N N . ALA A 1 183 ? -4.066 23.152 14.181 1.00 79.81 183 ALA A N 1
ATOM 1450 C CA . ALA A 1 183 ? -4.458 22.999 12.783 1.00 79.81 183 ALA A CA 1
ATOM 1451 C C . ALA A 1 183 ? -4.053 24.229 11.949 1.00 79.81 183 ALA A C 1
ATOM 1453 O O . ALA A 1 183 ? -3.574 24.093 10.827 1.00 79.81 183 ALA A O 1
ATOM 1454 N N . GLU A 1 184 ? -4.167 25.424 12.527 1.00 83.88 184 GLU A N 1
ATOM 1455 C CA . GLU A 1 184 ? -3.778 26.689 11.903 1.00 83.88 184 GLU A CA 1
ATOM 1456 C C . GLU A 1 184 ? -2.268 26.755 11.653 1.00 83.88 184 GLU A C 1
ATOM 1458 O O . GLU A 1 184 ? -1.833 27.157 10.575 1.00 83.88 184 GLU A O 1
ATOM 1463 N N . ALA A 1 185 ? -1.457 26.315 12.618 1.00 82.25 185 ALA A N 1
ATOM 1464 C CA . ALA A 1 185 ? -0.007 26.289 12.468 1.00 82.25 185 ALA A CA 1
ATOM 1465 C C . ALA A 1 185 ? 0.447 25.263 11.414 1.00 82.25 185 ALA A C 1
ATOM 1467 O O . ALA A 1 185 ? 1.342 25.561 10.624 1.00 82.25 185 ALA A O 1
ATOM 1468 N N . LEU A 1 186 ? -0.206 24.097 11.331 1.00 79.44 186 LEU A N 1
ATOM 1469 C CA . LEU A 1 186 ? 0.046 23.120 10.262 1.00 79.44 186 LEU A CA 1
ATOM 1470 C C . LEU A 1 186 ? -0.289 23.685 8.881 1.00 79.44 186 LEU A C 1
ATOM 1472 O O . LEU A 1 186 ? 0.485 23.516 7.942 1.00 79.44 186 LEU A O 1
ATOM 1476 N N . VAL A 1 187 ? -1.413 24.395 8.755 1.00 82.50 187 VAL A N 1
ATOM 1477 C CA . VAL A 1 187 ? -1.791 25.059 7.500 1.00 82.50 187 VAL A CA 1
ATOM 1478 C C . VAL A 1 187 ? -0.727 26.072 7.080 1.00 82.50 187 VAL A C 1
ATOM 1480 O O . VAL A 1 187 ? -0.343 26.085 5.913 1.00 82.50 187 VAL A O 1
ATOM 1483 N N . LEU A 1 188 ? -0.193 26.868 8.010 1.00 83.12 188 LEU A N 1
ATOM 1484 C CA . LEU A 1 188 ? 0.886 27.815 7.709 1.00 83.12 188 LEU A CA 1
ATOM 1485 C C . LEU A 1 188 ? 2.163 27.116 7.225 1.00 83.12 188 LEU A C 1
ATOM 1487 O O . LEU A 1 188 ? 2.759 27.563 6.244 1.00 83.12 188 LEU A O 1
ATOM 1491 N N . VAL A 1 189 ? 2.548 26.003 7.857 1.00 81.81 189 VAL A N 1
ATOM 1492 C CA . VAL A 1 189 ? 3.698 25.189 7.429 1.00 81.81 189 VAL A CA 1
ATOM 1493 C C . VAL A 1 189 ? 3.471 24.589 6.038 1.00 81.81 189 VAL A C 1
ATOM 1495 O O . VAL A 1 189 ? 4.379 24.577 5.218 1.00 81.81 189 VAL A O 1
ATOM 1498 N N . PHE A 1 190 ? 2.265 24.124 5.710 1.00 78.31 190 PHE A N 1
ATOM 1499 C CA . PHE A 1 190 ? 1.988 23.573 4.377 1.00 78.31 190 PHE A CA 1
ATOM 1500 C C . PHE A 1 190 ? 1.891 24.649 3.285 1.00 78.31 190 PHE A C 1
ATOM 1502 O O . PHE A 1 190 ? 2.312 24.419 2.145 1.00 78.31 190 PHE A O 1
ATOM 1509 N N . LEU A 1 191 ? 1.363 25.830 3.616 1.00 80.12 191 LEU A N 1
ATOM 1510 C CA . LEU A 1 191 ? 1.268 26.962 2.694 1.00 80.12 191 LEU A CA 1
ATOM 1511 C C . LEU A 1 191 ? 2.644 27.529 2.338 1.00 80.12 191 LEU A C 1
ATOM 1513 O O . LEU A 1 191 ? 2.881 27.805 1.163 1.00 80.12 191 LEU A O 1
ATOM 1517 N N . SER A 1 192 ? 3.571 27.634 3.299 1.00 77.31 192 SER A N 1
ATOM 1518 C CA . SER A 1 192 ? 4.941 28.098 3.018 1.00 77.31 192 SER A CA 1
ATOM 1519 C C . SER A 1 192 ? 5.687 27.187 2.033 1.00 77.31 192 SER A C 1
ATOM 1521 O O . SER A 1 192 ? 6.601 27.633 1.343 1.00 77.31 192 SER A O 1
ATOM 1523 N N . GLN A 1 193 ? 5.246 25.933 1.903 1.00 68.94 193 GLN A N 1
ATOM 1524 C CA . GLN A 1 193 ? 5.843 24.920 1.034 1.00 68.94 193 GLN A CA 1
ATOM 1525 C C . GLN A 1 193 ? 5.111 24.749 -0.311 1.00 68.94 193 GLN A C 1
ATOM 1527 O O . GLN A 1 193 ? 5.525 23.934 -1.142 1.00 68.94 193 GLN A O 1
ATOM 1532 N N . GLY A 1 194 ? 4.034 25.504 -0.559 1.00 66.00 194 GLY A N 1
ATOM 1533 C CA . GLY A 1 194 ? 3.304 25.497 -1.834 1.00 66.00 194 GLY A CA 1
ATOM 1534 C C . GLY A 1 194 ? 2.433 24.258 -2.080 1.00 66.00 194 GLY A C 1
ATOM 1535 O O . GLY A 1 194 ? 2.208 23.885 -3.228 1.00 66.00 194 GLY A O 1
ATOM 1536 N N . TRP A 1 195 ? 1.947 23.592 -1.027 1.00 58.66 195 TRP A N 1
ATOM 1537 C CA . TRP A 1 195 ? 1.194 22.331 -1.151 1.00 58.66 195 TRP A CA 1
ATOM 1538 C C . TRP A 1 195 ? -0.233 22.478 -1.716 1.00 58.66 195 TRP A C 1
ATOM 1540 O O . TRP A 1 195 ? -0.794 21.503 -2.217 1.00 58.66 195 TRP A O 1
ATOM 1550 N N . PHE A 1 196 ? -0.830 23.672 -1.663 1.00 55.44 196 PHE A N 1
ATOM 1551 C CA . PHE A 1 196 ? -2.243 23.883 -2.014 1.00 55.44 196 PHE A CA 1
ATOM 1552 C C . PHE A 1 196 ? -2.511 24.301 -3.472 1.00 55.44 196 PHE A C 1
ATOM 1554 O O . PHE A 1 196 ? -3.670 24.399 -3.866 1.00 55.44 196 PHE A O 1
ATOM 1561 N N . GLU A 1 197 ? -1.484 24.485 -4.303 1.00 52.50 197 GLU A N 1
ATOM 1562 C CA . GLU A 1 197 ? -1.642 25.085 -5.642 1.00 52.50 197 GLU A CA 1
ATOM 1563 C C . GLU A 1 197 ? -2.157 24.160 -6.780 1.00 52.50 197 GLU A C 1
ATOM 1565 O O . GLU A 1 197 ? -2.493 24.682 -7.839 1.00 52.50 197 GLU A O 1
ATOM 1570 N N . PRO A 1 198 ? -2.322 22.823 -6.633 1.00 46.78 198 PRO A N 1
ATOM 1571 C CA . PRO A 1 198 ? -3.062 22.051 -7.653 1.00 46.78 198 PRO A CA 1
ATOM 1572 C C . PRO A 1 198 ? -4.214 21.164 -7.145 1.00 46.78 198 PRO A C 1
ATOM 1574 O O . PRO A 1 198 ? -4.903 20.538 -7.953 1.00 46.78 198 PRO A O 1
ATOM 1577 N N . TRP A 1 199 ? -4.463 21.066 -5.835 1.00 42.91 199 TRP A N 1
ATOM 1578 C CA . TRP A 1 199 ? -5.400 20.064 -5.290 1.00 42.91 199 TRP A CA 1
ATOM 1579 C C . TRP A 1 199 ? -6.888 20.349 -5.564 1.00 42.91 199 TRP A C 1
ATOM 1581 O O . TRP A 1 199 ? -7.701 19.423 -5.551 1.00 42.91 199 TRP A O 1
ATOM 1591 N N . VAL A 1 200 ? -7.259 21.599 -5.854 1.00 42.94 200 VAL A N 1
ATOM 1592 C CA . VAL A 1 200 ? -8.670 22.003 -6.016 1.00 42.94 200 VAL A CA 1
ATOM 1593 C C . VAL A 1 200 ? -9.221 21.693 -7.417 1.00 42.94 200 VAL A C 1
ATOM 1595 O O . VAL A 1 200 ? -10.415 21.448 -7.567 1.00 42.94 200 VAL A O 1
ATOM 1598 N N . THR A 1 201 ? -8.387 21.613 -8.455 1.00 40.50 201 THR A N 1
ATOM 1599 C CA . THR A 1 201 ? -8.870 21.500 -9.846 1.00 40.50 201 THR A CA 1
ATOM 1600 C C . THR A 1 201 ? -9.126 20.070 -10.331 1.00 40.50 201 THR A C 1
ATOM 1602 O O . THR A 1 201 ? -9.845 19.892 -11.313 1.00 40.50 201 THR A O 1
ATOM 1605 N N . LYS A 1 202 ? -8.615 19.028 -9.655 1.00 40.41 202 LYS A N 1
ATOM 1606 C CA . LYS A 1 202 ? -8.722 17.632 -10.139 1.00 40.41 202 LYS A CA 1
ATOM 1607 C C . LYS A 1 202 ? -9.901 16.807 -9.602 1.00 40.41 202 LYS A C 1
ATOM 1609 O O . LYS A 1 202 ? -10.138 15.728 -10.132 1.00 40.41 202 LYS A O 1
ATOM 1614 N N . ARG A 1 203 ? -10.676 17.278 -8.615 1.00 39.75 203 ARG A N 1
ATOM 1615 C CA . ARG A 1 203 ? -11.778 16.486 -8.010 1.00 39.75 203 ARG A CA 1
ATOM 1616 C C . ARG A 1 20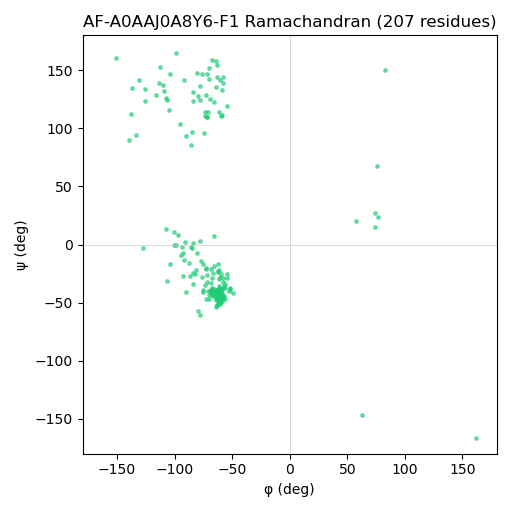3 ? -13.190 16.760 -8.546 1.00 39.75 203 ARG A C 1
ATOM 1618 O O . ARG A 1 203 ? -14.145 16.198 -8.027 1.00 39.75 203 ARG A O 1
ATOM 1625 N N . SER A 1 204 ? -13.355 17.549 -9.611 1.00 36.91 204 SER A N 1
ATOM 1626 C CA . SER A 1 204 ? -14.692 17.804 -10.189 1.00 36.91 204 SER A CA 1
ATOM 1627 C C . SER A 1 204 ? -15.250 16.660 -11.060 1.00 36.91 204 SER A C 1
ATOM 1629 O O . SER A 1 204 ? -16.326 16.809 -11.637 1.00 36.91 204 SER A O 1
ATOM 1631 N N . LYS A 1 205 ? -14.559 15.523 -11.191 1.00 38.06 205 LYS A N 1
ATOM 1632 C CA . LYS A 1 205 ? -15.074 14.332 -11.883 1.00 38.06 205 LYS A CA 1
ATOM 1633 C C . LYS A 1 205 ? -14.724 13.097 -11.053 1.00 38.06 205 LYS A C 1
ATOM 1635 O O . LYS A 1 205 ? -13.596 12.989 -10.594 1.00 38.06 205 LYS A O 1
ATOM 1640 N N . SER A 1 206 ? -15.688 12.200 -10.874 1.00 38.56 206 SER A N 1
ATOM 1641 C CA . SER A 1 206 ? -15.636 10.993 -10.031 1.00 38.56 206 SER A CA 1
ATOM 1642 C C . SER A 1 206 ? -15.753 11.208 -8.524 1.00 38.56 206 SER A C 1
ATOM 1644 O O . SER A 1 206 ? -14.830 10.893 -7.785 1.00 38.56 206 SER A O 1
ATOM 1646 N N . ILE A 1 207 ? -16.937 11.638 -8.073 1.00 31.88 207 ILE A N 1
ATOM 1647 C CA . ILE A 1 207 ? -17.616 10.980 -6.943 1.00 31.88 207 ILE A CA 1
ATOM 1648 C C . ILE A 1 207 ? -19.118 10.922 -7.275 1.00 31.88 207 ILE A C 1
ATOM 1650 O O . ILE A 1 207 ? -19.866 11.852 -6.994 1.00 31.88 207 ILE A O 1
ATOM 1654 N N . TYR A 1 208 ? -19.530 9.836 -7.925 1.00 27.83 208 TYR A N 1
ATOM 1655 C CA . TYR A 1 208 ? -20.893 9.306 -7.880 1.00 27.83 208 TYR A CA 1
ATOM 1656 C C . TYR A 1 208 ? -20.757 7.803 -7.659 1.00 27.83 208 TYR A C 1
ATOM 1658 O O . TYR A 1 208 ? -20.552 7.080 -8.628 1.00 27.83 208 TYR A O 1
ATOM 1666 N N . ILE A 1 209 ? -20.820 7.378 -6.397 1.00 37.06 209 ILE A N 1
ATOM 1667 C CA . ILE A 1 209 ? -21.495 6.158 -5.934 1.00 37.06 209 ILE A CA 1
ATOM 1668 C C . ILE A 1 209 ? -22.090 6.515 -4.572 1.00 37.06 209 ILE A C 1
ATOM 1670 O O . ILE A 1 209 ? -21.327 7.068 -3.746 1.00 37.06 209 ILE A O 1
#

Solvent-accessible surface area (backbone atoms only — not comparable to full-atom values): 13196 Å² total; per-residue (Å²): 142,82,80,82,81,81,76,77,82,76,81,79,80,87,83,85,86,89,87,86,68,57,71,92,61,36,68,70,60,74,73,48,88,82,70,69,90,78,86,87,82,64,78,90,73,58,56,65,71,59,51,42,48,57,46,41,56,50,50,55,54,52,48,46,52,46,46,53,56,47,44,73,78,38,92,81,59,72,61,95,61,57,81,37,72,69,56,49,51,51,50,30,62,69,22,57,89,41,67,68,44,49,58,49,50,54,55,54,27,60,36,66,90,80,41,55,45,66,63,42,46,46,47,53,68,72,48,69,30,98,80,72,52,78,48,73,66,31,40,50,46,41,55,46,47,57,56,59,55,47,73,47,59,99,50,53,74,68,55,38,50,54,53,53,52,53,46,46,55,56,55,46,48,62,69,70,43,96,60,82,74,52,74,68,56,48,50,52,58,41,54,78,69,59,68,72,81,66,69,78,77,71,66,88,64,87,87,86,130

Organism: NCBI:txid1209918

Foldseek 3Di:
DDDDDDDPDDDDDDDDDDDDDDPVPVVVVVPDPPPPDDDDDDLVPDDQVVQLVVLLVVLVVLQVVLQVVDVVPDPPHDDPCPPHDVLSSLQSVLCPPPSVLSVQLSVQLSPPVLHHSVVSSVLLNVDFFPVGQPDPVRSVCSRCVSVLVSVCPPDDPVVNVLVVVLCCQLVVVQVPDPDGDDPVVNVVSCVVVVNPVPPPPPPPDDDDD

Mean predicted aligned error: 12.67 Å

Secondary structure (DSSP, 8-state):
----------------------HHHHTTTTT-GGG-S-----GGGS-HHHHHHHHHHHHHHHHHHHHHHHHHH-SSPPPTTTT-HHHHHHHHHHHTT-HHHHHHHHHHHH-TTT--HHHHHHHHHH---TT-S-SHHHHHHHHHHHHHHHTTTT--HHHHHHHHHHHIIIIIHHHH-SSPPPHHHHHHHHHHTTTTSSTTTS-SS----